Protein AF-A0A915UZL7-F1 (afdb_monomer_lite)

Structure (mmCIF, N/CA/C/O backbone):
data_AF-A0A915UZL7-F1
#
_entry.id   AF-A0A915UZL7-F1
#
loop_
_atom_site.group_PDB
_atom_site.id
_atom_site.type_symbol
_atom_site.label_atom_id
_atom_site.label_alt_id
_atom_site.label_comp_id
_atom_site.label_asym_id
_atom_site.label_entity_id
_atom_site.label_seq_id
_atom_site.pdbx_PDB_ins_code
_atom_site.Cartn_x
_atom_site.Cartn_y
_atom_site.Cartn_z
_atom_site.occupancy
_atom_site.B_iso_or_equiv
_atom_site.auth_seq_id
_atom_site.auth_comp_id
_atom_site.auth_asym_id
_atom_site.auth_atom_id
_atom_site.pdbx_PDB_model_num
ATOM 1 N N . MET A 1 1 ? 19.165 -14.718 -22.463 1.00 39.25 1 MET A N 1
ATOM 2 C CA . MET A 1 1 ? 18.901 -13.878 -21.274 1.00 39.25 1 MET A CA 1
ATOM 3 C C . MET A 1 1 ? 17.607 -14.393 -20.654 1.00 39.25 1 MET A C 1
ATOM 5 O O . MET A 1 1 ? 16.578 -14.284 -21.308 1.00 39.25 1 MET A O 1
ATOM 9 N N . LYS A 1 2 ? 17.653 -15.076 -19.502 1.00 39.09 2 LYS A N 1
ATOM 10 C CA . LYS A 1 2 ? 16.431 -15.549 -18.826 1.00 39.09 2 LYS A CA 1
ATOM 11 C C . LYS A 1 2 ? 15.724 -14.317 -18.252 1.00 39.09 2 LYS A C 1
ATOM 13 O O . LYS A 1 2 ? 16.337 -13.600 -17.466 1.00 39.09 2 LYS A O 1
ATOM 18 N N . ARG A 1 3 ? 14.512 -14.012 -18.722 1.00 40.34 3 ARG A N 1
ATOM 19 C CA . ARG A 1 3 ? 13.694 -12.919 -18.178 1.00 40.34 3 ARG A CA 1
ATOM 20 C C . ARG A 1 3 ? 13.089 -13.398 -16.864 1.00 40.34 3 ARG A C 1
ATOM 22 O O . ARG A 1 3 ? 12.511 -14.479 -16.830 1.00 40.34 3 ARG A O 1
ATOM 29 N N . LEU A 1 4 ? 13.276 -12.620 -15.804 1.00 49.16 4 LEU A N 1
ATOM 30 C CA . LEU A 1 4 ? 12.587 -12.831 -14.540 1.00 49.16 4 LEU A CA 1
ATOM 31 C C . LEU A 1 4 ? 11.296 -12.026 -14.582 1.00 49.16 4 LEU A C 1
ATOM 33 O O . LEU A 1 4 ? 11.359 -10.810 -14.723 1.00 49.16 4 LEU A O 1
ATOM 37 N N . ASP A 1 5 ? 10.159 -12.702 -14.478 1.00 58.12 5 ASP A N 1
ATOM 38 C CA . ASP A 1 5 ? 8.854 -12.061 -14.385 1.00 58.12 5 ASP A CA 1
ATOM 39 C C . ASP A 1 5 ? 8.360 -12.184 -12.944 1.00 58.12 5 ASP A C 1
ATOM 41 O O . ASP A 1 5 ? 7.826 -13.220 -12.553 1.00 58.12 5 ASP A O 1
ATOM 45 N N . SER A 1 6 ? 8.549 -11.134 -12.148 1.00 62.84 6 SER A N 1
ATOM 46 C CA . SER A 1 6 ? 8.034 -11.081 -10.777 1.00 62.84 6 SER A CA 1
ATOM 47 C C . SER A 1 6 ? 6.799 -10.188 -10.733 1.00 62.84 6 SER A C 1
ATOM 49 O O . SER A 1 6 ? 6.830 -9.066 -11.237 1.00 62.84 6 SER A O 1
ATOM 51 N N . LYS A 1 7 ? 5.704 -10.671 -10.136 1.00 73.38 7 LYS A N 1
ATOM 52 C CA . LYS A 1 7 ? 4.490 -9.878 -9.891 1.00 73.38 7 LYS A CA 1
ATOM 53 C C . LYS A 1 7 ? 4.428 -9.488 -8.413 1.00 73.38 7 LYS A C 1
ATOM 55 O O . LYS A 1 7 ? 4.430 -10.378 -7.569 1.00 73.38 7 LYS A O 1
ATOM 60 N N . LEU A 1 8 ? 4.401 -8.191 -8.124 1.00 72.19 8 LEU A N 1
ATOM 61 C CA . LEU A 1 8 ? 4.132 -7.614 -6.808 1.00 72.19 8 LEU A CA 1
ATOM 62 C C . LEU A 1 8 ? 2.659 -7.190 -6.765 1.00 72.19 8 LEU A C 1
ATOM 64 O O . LEU A 1 8 ? 2.204 -6.495 -7.674 1.00 72.19 8 LEU A O 1
ATOM 68 N N . HIS A 1 9 ? 1.938 -7.634 -5.742 1.00 76.25 9 HIS A N 1
ATOM 69 C CA . HIS A 1 9 ? 0.528 -7.333 -5.503 1.00 76.25 9 HIS A CA 1
ATOM 70 C C . HIS A 1 9 ? 0.404 -6.697 -4.119 1.00 76.25 9 HIS A C 1
ATOM 72 O O . HIS A 1 9 ? 0.746 -7.319 -3.119 1.00 76.25 9 HIS A O 1
ATOM 78 N N . LEU A 1 10 ? -0.026 -5.444 -4.056 1.00 75.44 10 LEU A N 1
ATOM 79 C CA . LEU A 1 10 ? -0.176 -4.692 -2.811 1.00 75.44 10 LEU A CA 1
ATOM 80 C C . LEU A 1 10 ? -1.655 -4.434 -2.587 1.00 75.44 10 LEU A C 1
ATOM 82 O O . LEU A 1 10 ? -2.317 -3.959 -3.507 1.00 75.44 10 LEU A O 1
ATOM 86 N N . VAL A 1 11 ? -2.161 -4.728 -1.390 1.00 72.56 11 VAL A N 1
ATOM 87 C CA . VAL A 1 11 ? -3.582 -4.555 -1.069 1.00 72.56 11 VAL A CA 1
ATOM 88 C C . VAL A 1 11 ? -3.756 -3.932 0.296 1.00 72.56 11 VAL A C 1
ATOM 90 O O . VAL A 1 11 ? -3.221 -4.430 1.289 1.00 72.56 11 VAL A O 1
ATOM 93 N N . THR A 1 12 ? -4.569 -2.887 0.338 1.00 63.94 12 THR A N 1
ATOM 94 C CA . THR A 1 12 ? -5.174 -2.367 1.556 1.00 63.94 12 THR A CA 1
ATOM 95 C C . THR A 1 12 ? -6.643 -2.773 1.612 1.00 63.94 12 THR A C 1
ATOM 97 O O . THR A 1 12 ? -7.348 -2.790 0.602 1.00 63.94 12 THR A O 1
ATOM 100 N N . PHE A 1 13 ? -7.085 -3.141 2.807 1.00 53.09 13 PHE A N 1
ATOM 101 C CA . PHE A 1 13 ? -8.455 -3.496 3.145 1.00 53.09 13 PHE A CA 1
ATOM 102 C C . PHE A 1 13 ? -8.842 -2.735 4.392 1.00 53.09 13 PHE A C 1
ATOM 104 O O . PHE A 1 13 ? -8.033 -2.652 5.309 1.00 53.09 13 PHE A O 1
ATOM 111 N N . ALA A 1 14 ? -10.051 -2.204 4.444 1.00 60.69 14 ALA A N 1
ATOM 112 C CA . ALA A 1 14 ? -10.438 -1.392 5.572 1.00 60.69 14 ALA A CA 1
ATOM 113 C C . ALA A 1 14 ? -11.933 -1.385 5.810 1.00 60.69 14 ALA A C 1
ATOM 115 O O . ALA A 1 14 ? -12.732 -1.561 4.892 1.00 60.69 14 ALA A O 1
ATOM 116 N N . SER A 1 15 ? -12.287 -1.149 7.064 1.00 41.00 15 SER A N 1
ATOM 117 C CA . SER A 1 15 ? -13.625 -0.723 7.455 1.00 41.00 15 SER A CA 1
ATOM 118 C C . SER A 1 15 ? -13.693 0.790 7.688 1.00 41.00 15 SER A C 1
ATOM 120 O O . SER A 1 15 ? -14.799 1.331 7.745 1.00 41.00 15 SER A O 1
ATOM 122 N N . ALA A 1 16 ? -12.535 1.462 7.759 1.00 45.16 16 ALA A N 1
ATOM 123 C CA . ALA A 1 16 ? -12.394 2.911 7.782 1.00 45.16 16 ALA A CA 1
ATOM 124 C C . ALA A 1 16 ? -11.188 3.385 6.933 1.00 45.16 16 ALA A C 1
ATOM 126 O O . ALA A 1 16 ? -10.874 2.821 5.885 1.00 45.16 16 ALA A O 1
ATOM 127 N N . PHE A 1 17 ? -10.582 4.517 7.284 1.00 46.09 17 PHE A N 1
ATOM 128 C CA . PHE A 1 17 ? -9.589 5.199 6.459 1.00 46.09 17 PHE A CA 1
ATOM 129 C C . PHE A 1 17 ? -8.177 4.678 6.753 1.00 46.09 17 PHE A C 1
ATOM 131 O O . PHE A 1 17 ? -7.613 4.949 7.813 1.00 46.09 17 PHE A O 1
ATOM 138 N N . LEU A 1 18 ? -7.582 3.982 5.786 1.00 53.94 18 LEU A N 1
ATOM 139 C CA . LEU A 1 18 ? -6.224 3.443 5.859 1.00 53.94 18 LEU A CA 1
ATOM 140 C C . LEU A 1 18 ? -5.298 4.223 4.924 1.00 53.94 18 LEU A C 1
ATOM 142 O O . LEU A 1 18 ? -5.704 4.554 3.817 1.00 53.94 18 LEU A O 1
ATOM 146 N N . LEU A 1 19 ? -4.047 4.463 5.317 1.00 56.16 19 LEU A N 1
ATOM 147 C CA . LEU A 1 19 ? -2.948 4.765 4.399 1.00 56.16 19 LEU A CA 1
ATOM 148 C C . LEU A 1 19 ? -1.792 3.790 4.549 1.00 56.16 19 LEU A C 1
ATOM 150 O O . LEU A 1 19 ? -1.271 3.585 5.645 1.00 56.16 19 LEU A O 1
ATOM 154 N N . VAL A 1 20 ? -1.300 3.312 3.411 1.00 61.53 20 VAL A N 1
ATOM 155 C CA . VAL A 1 20 ? 0.024 2.711 3.310 1.00 61.53 20 VAL A CA 1
ATOM 156 C C . VAL A 1 20 ? 0.888 3.525 2.373 1.00 61.53 20 VAL A C 1
ATOM 158 O O . VAL A 1 20 ? 0.541 3.733 1.208 1.00 61.53 20 VAL A O 1
ATOM 161 N N . ALA A 1 21 ? 2.025 3.965 2.899 1.00 58.31 21 ALA A N 1
ATOM 162 C CA . ALA A 1 21 ? 3.056 4.603 2.106 1.00 58.31 21 ALA A CA 1
ATOM 163 C C . ALA A 1 21 ? 4.118 3.589 1.677 1.00 58.31 21 ALA A C 1
ATOM 165 O O . ALA A 1 21 ? 4.517 2.803 2.525 1.00 58.31 21 ALA A O 1
ATOM 166 N N . LEU A 1 22 ? 4.582 3.587 0.424 1.00 57.50 22 LEU A N 1
ATOM 167 C CA . LEU A 1 22 ? 5.537 2.579 -0.080 1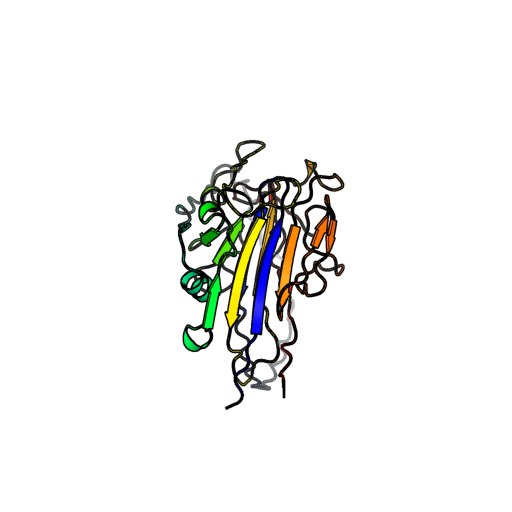.00 57.50 22 LEU A CA 1
ATOM 168 C C . LEU A 1 22 ? 6.744 3.213 -0.780 1.00 57.50 22 LEU A C 1
ATOM 170 O O . LEU A 1 22 ? 6.566 4.133 -1.582 1.00 57.50 22 LEU A O 1
ATOM 174 N N . LEU A 1 23 ? 7.939 2.660 -0.545 1.00 52.50 23 LEU A N 1
ATOM 175 C CA . LEU A 1 23 ? 9.192 3.001 -1.240 1.00 52.50 23 LEU A CA 1
ATOM 176 C C . LEU A 1 23 ? 10.041 1.751 -1.501 1.00 52.50 23 LEU A C 1
ATOM 178 O O . LEU A 1 23 ? 10.206 0.965 -0.578 1.00 52.50 23 LEU A O 1
ATOM 182 N N . ALA A 1 24 ? 10.629 1.540 -2.686 1.00 46.25 24 ALA A N 1
ATOM 183 C CA . ALA A 1 24 ? 11.568 0.4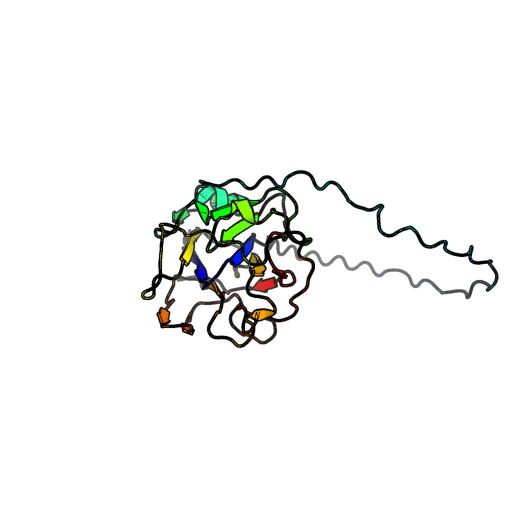24 -2.860 1.00 46.25 24 ALA A CA 1
ATOM 184 C C . ALA A 1 24 ? 12.938 0.759 -2.255 1.00 46.25 24 ALA A C 1
ATOM 186 O O . ALA A 1 24 ? 13.462 1.854 -2.438 1.00 46.25 24 ALA A O 1
ATOM 187 N N . ALA A 1 25 ? 13.550 -0.211 -1.575 1.00 38.78 25 ALA A N 1
ATOM 188 C CA . ALA A 1 25 ? 14.926 -0.069 -1.116 1.00 38.78 25 ALA A CA 1
ATOM 189 C C . ALA A 1 25 ? 15.890 -0.451 -2.257 1.00 38.78 25 ALA A C 1
ATOM 191 O O . ALA A 1 25 ? 15.763 -1.550 -2.812 1.00 38.78 25 ALA A O 1
ATOM 192 N N . PRO A 1 26 ? 16.883 0.383 -2.614 1.00 34.72 26 PRO A N 1
ATOM 193 C CA . PRO A 1 26 ? 17.919 -0.037 -3.543 1.00 34.72 26 PRO A CA 1
ATOM 194 C C . PRO A 1 26 ? 18.822 -1.076 -2.864 1.00 34.72 26 PRO A C 1
ATOM 196 O O . PRO A 1 26 ? 19.638 -0.748 -2.005 1.00 34.72 26 PRO A O 1
ATOM 199 N N . THR A 1 27 ? 18.731 -2.349 -3.257 1.00 40.22 27 THR A N 1
ATOM 200 C CA . THR A 1 27 ? 19.792 -3.323 -2.954 1.00 40.22 27 THR A CA 1
ATOM 201 C C . THR A 1 27 ? 20.981 -3.098 -3.885 1.00 40.22 27 THR A C 1
ATOM 203 O O . THR A 1 27 ? 21.169 -3.828 -4.858 1.00 40.22 27 THR A O 1
ATOM 206 N N . GLU A 1 28 ? 21.814 -2.107 -3.577 1.00 38.59 28 GLU A N 1
ATOM 207 C CA . GLU A 1 28 ? 23.204 -2.111 -4.029 1.00 38.59 28 GLU A CA 1
ATOM 208 C C . GLU A 1 28 ? 24.044 -2.861 -2.993 1.00 38.59 28 GLU A C 1
ATOM 210 O O . GLU A 1 28 ? 24.506 -2.307 -1.998 1.00 38.59 28 GLU A O 1
ATOM 215 N N . ALA A 1 29 ? 24.244 -4.161 -3.209 1.00 33.47 29 ALA A N 1
ATOM 216 C CA . ALA A 1 29 ? 25.265 -4.908 -2.485 1.00 33.47 29 ALA A CA 1
ATOM 217 C C . ALA A 1 29 ? 26.653 -4.489 -3.003 1.00 33.47 29 ALA A C 1
ATOM 219 O O . ALA A 1 29 ? 27.251 -5.183 -3.823 1.00 33.47 29 ALA A O 1
ATOM 220 N N . SER A 1 30 ? 27.162 -3.345 -2.539 1.00 32.62 30 SER A N 1
ATOM 221 C CA . SER A 1 30 ? 28.574 -2.990 -2.686 1.00 32.62 30 SER A CA 1
ATOM 222 C C . SER A 1 30 ? 29.343 -3.525 -1.478 1.00 32.62 30 SER A C 1
ATOM 224 O O . SER A 1 30 ? 29.465 -2.877 -0.442 1.00 32.62 30 SER A O 1
ATOM 226 N N . LEU A 1 31 ? 29.828 -4.764 -1.589 1.00 37.97 31 LEU A N 1
ATOM 227 C CA . LEU A 1 31 ? 30.844 -5.297 -0.682 1.00 37.97 31 LEU A CA 1
ATOM 228 C C . LEU A 1 31 ? 32.187 -4.641 -1.027 1.00 37.97 31 LEU A C 1
ATOM 230 O O . LEU A 1 31 ? 32.965 -5.184 -1.808 1.00 37.97 31 LEU A O 1
ATOM 234 N N . VAL A 1 32 ? 32.470 -3.487 -0.424 1.00 36.56 32 VAL A N 1
ATOM 235 C CA . VAL A 1 32 ? 33.843 -3.001 -0.250 1.00 36.56 32 VAL A CA 1
ATOM 236 C C . VAL A 1 32 ? 34.110 -2.957 1.247 1.00 36.56 32 VAL A C 1
ATOM 238 O O . VAL A 1 32 ? 33.765 -2.004 1.938 1.00 36.56 32 VAL A O 1
ATOM 241 N N . ALA A 1 33 ? 34.685 -4.043 1.759 1.00 39.00 33 ALA A N 1
ATOM 242 C CA . ALA A 1 33 ? 35.294 -4.047 3.077 1.00 39.00 33 ALA A CA 1
ATOM 243 C C . ALA A 1 33 ? 36.597 -3.240 2.990 1.00 39.00 33 ALA A C 1
ATOM 245 O O . ALA A 1 33 ? 37.612 -3.761 2.533 1.00 39.00 33 ALA A O 1
ATOM 246 N N . ASP A 1 34 ? 36.558 -1.971 3.395 1.00 38.44 34 ASP A N 1
ATOM 247 C CA . ASP A 1 34 ? 37.766 -1.203 3.691 1.00 38.44 34 ASP A CA 1
ATOM 248 C C . ASP A 1 34 ? 38.050 -1.305 5.193 1.00 38.44 34 ASP A C 1
ATOM 250 O O . ASP A 1 34 ? 37.377 -0.703 6.032 1.00 38.44 34 ASP A O 1
ATOM 254 N N . SER A 1 35 ? 39.008 -2.163 5.541 1.00 47.00 35 SER A N 1
ATOM 255 C CA . SER A 1 35 ? 39.495 -2.325 6.903 1.00 47.00 35 SER A CA 1
ATOM 256 C C . SER A 1 35 ? 40.522 -1.236 7.204 1.00 47.00 35 SER A C 1
ATOM 258 O O . SER A 1 35 ? 41.729 -1.452 7.072 1.00 47.00 35 SER A O 1
ATOM 260 N N . THR 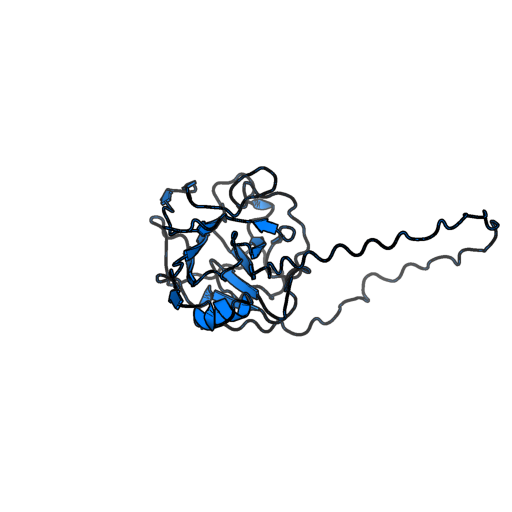A 1 36 ? 40.056 -0.077 7.653 1.00 41.19 36 THR A N 1
ATOM 261 C CA . THR A 1 36 ? 40.920 0.886 8.337 1.00 41.19 36 THR A CA 1
ATOM 262 C C . THR A 1 36 ? 40.518 0.975 9.804 1.00 41.19 36 THR A C 1
ATOM 264 O O . THR A 1 36 ? 39.466 1.470 10.195 1.00 41.19 36 THR A O 1
ATOM 267 N N . THR A 1 37 ? 41.376 0.393 10.635 1.00 48.16 37 THR A N 1
ATOM 268 C CA . THR A 1 37 ? 41.335 0.421 12.094 1.00 48.16 37 THR A CA 1
ATOM 269 C C . THR A 1 37 ? 41.387 1.874 12.589 1.00 48.16 37 THR A C 1
ATOM 271 O O . THR A 1 37 ? 42.353 2.569 12.262 1.00 48.16 37 THR A O 1
ATOM 274 N N . PRO A 1 38 ? 40.422 2.363 13.389 1.00 44.16 38 PRO A N 1
ATOM 275 C CA . PRO A 1 38 ? 40.548 3.677 14.007 1.00 44.16 38 PRO A CA 1
ATOM 276 C C . PRO A 1 38 ? 41.566 3.635 15.166 1.00 44.16 38 PRO A C 1
ATOM 278 O O . PRO A 1 38 ? 41.625 2.639 15.894 1.00 44.16 38 PRO A O 1
ATOM 281 N N . PRO A 1 39 ? 42.378 4.690 15.365 1.00 42.09 39 PRO A N 1
ATOM 282 C CA . PRO A 1 39 ? 43.311 4.762 16.483 1.00 42.09 39 PRO A CA 1
ATOM 283 C C . PRO A 1 39 ? 42.576 4.964 17.816 1.00 42.09 39 PRO A C 1
ATOM 285 O O . PRO A 1 39 ? 41.651 5.769 17.921 1.00 42.09 39 PRO A O 1
ATOM 288 N N . SER A 1 40 ? 43.030 4.243 18.846 1.00 41.78 40 SER A N 1
ATOM 289 C CA . SER A 1 40 ? 42.607 4.409 20.239 1.00 41.78 40 SER A CA 1
ATOM 290 C C . SER A 1 40 ? 42.804 5.850 20.708 1.00 41.78 40 SER A C 1
ATOM 292 O O . SER A 1 40 ? 43.936 6.323 20.800 1.00 41.78 40 SER A O 1
ATOM 294 N N . ALA A 1 41 ? 41.709 6.525 21.056 1.00 42.88 41 ALA A N 1
ATOM 295 C CA . ALA A 1 41 ? 41.739 7.788 21.779 1.00 42.88 41 ALA A CA 1
ATOM 296 C C . ALA A 1 41 ? 41.657 7.515 23.288 1.00 42.88 41 ALA A C 1
ATOM 298 O O . ALA A 1 41 ? 40.679 6.959 23.791 1.00 42.88 41 ALA A O 1
ATOM 299 N N . THR A 1 42 ? 42.714 7.890 24.001 1.00 46.34 42 THR A N 1
ATOM 300 C CA . THR A 1 42 ? 42.803 7.888 25.461 1.00 46.34 42 THR A CA 1
ATOM 301 C C . THR A 1 42 ? 41.926 9.017 26.008 1.00 46.34 42 THR A C 1
ATOM 303 O O . THR A 1 42 ? 42.140 10.178 25.669 1.00 46.34 42 THR A O 1
ATOM 306 N N . PHE A 1 43 ? 40.927 8.688 26.829 1.00 39.59 43 PHE A N 1
ATOM 307 C CA . PHE A 1 43 ? 40.110 9.673 27.541 1.00 39.59 43 PHE A CA 1
ATOM 308 C C . PHE A 1 43 ? 40.862 10.168 28.785 1.00 39.59 43 PHE A C 1
ATOM 310 O O . PHE A 1 43 ? 41.072 9.402 29.725 1.00 39.59 43 PHE A O 1
ATOM 317 N N . GLU A 1 44 ? 41.241 11.444 28.795 1.00 53.22 44 GLU A N 1
ATOM 318 C CA . GLU A 1 44 ? 41.614 12.179 30.009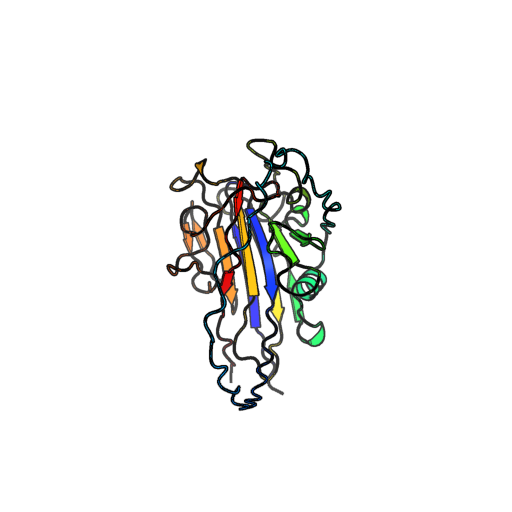 1.00 53.22 44 GLU A CA 1
ATOM 319 C C . GLU A 1 44 ? 40.336 12.754 30.660 1.00 53.22 44 GLU A C 1
ATOM 321 O O . GLU A 1 44 ? 39.458 13.246 29.944 1.00 53.22 44 GLU A O 1
ATOM 326 N N . PRO A 1 45 ? 40.174 12.693 31.994 1.00 44.66 45 PRO A N 1
ATOM 327 C CA . PRO A 1 45 ? 39.006 13.246 32.671 1.00 44.66 45 PRO A CA 1
ATOM 328 C C . PRO A 1 45 ? 39.153 14.765 32.853 1.00 44.66 45 PRO A C 1
ATOM 330 O O . PRO A 1 45 ? 39.872 15.221 33.741 1.00 44.66 45 PRO A O 1
ATOM 333 N N . GLU A 1 46 ? 38.450 15.554 32.036 1.00 48.88 46 GLU A N 1
ATOM 334 C CA . GLU A 1 46 ? 38.428 17.015 32.159 1.00 48.88 46 GLU A CA 1
ATOM 335 C C . GLU A 1 46 ? 37.361 17.494 33.166 1.00 48.88 46 GLU A C 1
ATOM 337 O O . GLU A 1 46 ? 36.158 17.268 33.025 1.00 48.88 46 GLU A O 1
ATOM 342 N N . ASP A 1 47 ? 37.899 18.089 34.227 1.00 51.06 47 ASP A N 1
ATOM 343 C CA . ASP A 1 47 ? 37.424 19.116 35.156 1.00 51.06 47 ASP A CA 1
ATOM 344 C C . ASP A 1 47 ? 35.926 19.509 35.207 1.00 51.06 47 ASP A C 1
ATOM 346 O O . ASP A 1 47 ? 35.309 19.988 34.250 1.00 51.06 47 ASP A O 1
ATOM 350 N N . ARG A 1 48 ? 35.354 19.390 36.415 1.00 52.09 48 ARG A N 1
ATOM 351 C CA . ARG A 1 48 ? 33.993 19.815 36.769 1.00 52.09 48 ARG A CA 1
ATOM 352 C C . ARG A 1 48 ? 34.014 21.267 37.236 1.00 52.09 48 ARG A C 1
ATOM 354 O O . ARG A 1 48 ? 34.441 21.542 38.353 1.00 52.09 48 ARG A O 1
ATOM 361 N N . GLY A 1 49 ? 33.399 22.164 36.471 1.00 52.19 49 GLY A N 1
ATOM 362 C CA . GLY A 1 49 ? 33.054 23.483 37.000 1.00 52.19 49 GLY A CA 1
ATOM 363 C C . GLY A 1 49 ? 32.695 24.513 35.946 1.00 52.19 49 GLY A C 1
ATOM 364 O O . GLY A 1 49 ? 33.464 25.439 35.720 1.00 52.19 49 GLY A O 1
ATOM 365 N N . ARG A 1 50 ? 31.521 24.391 35.316 1.00 51.91 50 ARG A N 1
ATOM 366 C CA . ARG A 1 50 ? 30.897 25.524 34.619 1.00 51.91 50 ARG A CA 1
ATOM 367 C C . ARG A 1 50 ? 29.403 25.583 34.907 1.00 51.91 50 ARG A C 1
ATOM 369 O O . ARG A 1 50 ? 28.688 24.602 34.716 1.00 51.91 50 ARG A O 1
ATOM 376 N N . ASP A 1 51 ? 28.995 26.752 35.387 1.00 50.09 51 ASP A N 1
ATOM 377 C CA . ASP A 1 51 ? 27.625 27.169 35.647 1.00 50.09 51 ASP A CA 1
ATOM 378 C C . ASP A 1 51 ? 26.725 26.893 34.442 1.00 50.09 51 ASP A C 1
ATOM 380 O O . ASP A 1 51 ? 26.991 27.338 33.323 1.00 50.09 51 ASP A O 1
ATOM 384 N N . VAL A 1 52 ? 25.648 26.148 34.685 1.00 49.78 52 VAL A N 1
ATOM 385 C CA . VAL A 1 52 ? 24.610 25.883 33.690 1.00 49.78 52 VAL A CA 1
ATOM 386 C C . VAL A 1 52 ? 23.632 27.060 33.741 1.00 49.78 52 VAL A C 1
ATOM 388 O O . VAL A 1 52 ? 23.006 27.260 34.784 1.00 49.78 52 VAL A O 1
ATOM 391 N N . PRO A 1 53 ? 23.488 27.870 32.677 1.00 47.81 53 PRO A N 1
ATOM 392 C CA . PRO A 1 53 ? 22.489 28.926 32.665 1.00 47.81 53 PRO A CA 1
ATOM 393 C C . PRO A 1 53 ? 21.091 28.309 32.751 1.00 47.81 53 PRO A C 1
ATOM 395 O O . PRO A 1 53 ? 20.752 27.380 32.016 1.00 47.81 53 PRO A O 1
ATOM 398 N N . GLU A 1 54 ? 20.295 28.831 33.680 1.00 54.56 54 GLU A N 1
ATOM 399 C CA . GLU A 1 54 ? 18.930 28.405 33.961 1.00 54.56 54 GLU A CA 1
ATOM 400 C C . GLU A 1 54 ? 18.069 28.467 32.688 1.00 54.56 54 GLU A C 1
ATOM 402 O O . GLU A 1 54 ? 17.824 29.537 32.120 1.00 54.56 54 GLU A O 1
ATOM 407 N N . LEU A 1 55 ? 17.649 27.291 32.212 1.00 43.59 55 LEU A N 1
ATOM 408 C CA . LEU A 1 55 ? 16.797 27.133 31.038 1.00 43.59 55 LEU A CA 1
ATOM 409 C C . LEU A 1 55 ? 15.423 27.732 31.342 1.00 43.59 55 LEU A C 1
ATOM 411 O O . LEU A 1 55 ? 14.587 27.119 32.005 1.00 43.59 55 LEU A O 1
ATOM 415 N N . ARG A 1 56 ? 15.179 28.945 30.844 1.00 56.84 56 ARG A N 1
ATOM 416 C CA . ARG A 1 56 ? 13.835 29.525 30.843 1.00 56.84 56 ARG A CA 1
ATOM 417 C C . ARG A 1 56 ? 12.900 28.625 30.020 1.00 56.84 56 ARG A C 1
ATOM 419 O O . ARG A 1 56 ? 13.270 28.276 28.897 1.00 56.84 56 ARG A O 1
ATOM 426 N N . PRO A 1 57 ? 11.696 28.283 30.518 1.00 50.19 57 PRO A N 1
ATOM 427 C CA . PRO A 1 57 ? 10.705 27.561 29.732 1.00 50.19 57 PRO A CA 1
ATOM 428 C C . PRO A 1 57 ? 10.363 28.377 28.488 1.00 50.19 57 PRO A C 1
ATOM 430 O O . PRO A 1 57 ? 9.916 29.522 28.588 1.00 50.19 57 PRO A O 1
ATOM 433 N N . VAL A 1 58 ? 10.596 27.801 27.313 1.00 48.91 58 VAL A N 1
ATOM 434 C CA . VAL A 1 58 ? 10.102 28.374 26.064 1.00 48.91 58 VAL A CA 1
ATOM 435 C C . VAL A 1 58 ? 8.588 28.126 26.046 1.00 48.91 58 VAL A C 1
ATOM 437 O O . VAL A 1 58 ? 8.181 26.980 26.253 1.00 48.91 58 VAL A O 1
ATOM 440 N N . PRO A 1 59 ? 7.735 29.150 25.867 1.00 48.19 59 PRO A N 1
ATOM 441 C CA . PRO A 1 59 ? 6.294 28.943 25.769 1.00 48.19 59 PRO A CA 1
ATOM 442 C C . PRO A 1 59 ? 5.983 27.975 24.619 1.00 48.19 59 PRO A C 1
ATOM 444 O O . PRO A 1 59 ? 6.537 28.101 23.527 1.00 48.19 59 PRO A O 1
ATOM 447 N N . ALA A 1 60 ? 5.091 27.014 24.870 1.00 50.38 60 ALA A N 1
ATOM 448 C CA . ALA A 1 60 ? 4.743 25.910 23.967 1.00 50.38 60 ALA A CA 1
ATOM 449 C C . ALA A 1 60 ? 4.050 26.336 22.649 1.00 50.38 60 ALA A C 1
ATOM 451 O O . ALA A 1 60 ? 3.610 25.487 21.882 1.00 50.38 60 ALA A O 1
ATOM 452 N N . GLU A 1 61 ? 3.964 27.636 22.365 1.00 53.28 61 GLU A N 1
ATOM 453 C CA . GLU A 1 61 ? 3.237 28.209 21.225 1.00 53.28 61 GLU A CA 1
ATOM 454 C C . GLU A 1 61 ? 4.138 28.633 20.049 1.00 53.28 61 GLU A C 1
ATOM 456 O O . GLU A 1 61 ? 3.643 29.185 19.072 1.00 53.28 61 GLU A O 1
ATOM 461 N N . ALA A 1 62 ? 5.451 28.373 20.085 1.00 43.50 62 ALA A N 1
ATOM 462 C CA . ALA A 1 62 ? 6.391 28.906 19.087 1.00 43.50 62 ALA A CA 1
ATOM 463 C C . ALA A 1 62 ? 7.181 27.852 18.287 1.00 43.50 62 ALA A C 1
ATOM 465 O O . ALA A 1 62 ? 8.354 28.064 17.993 1.00 43.50 62 ALA A O 1
ATOM 466 N N . LEU A 1 63 ? 6.547 26.742 17.894 1.00 36.03 63 LEU A N 1
ATOM 467 C CA . LEU A 1 63 ? 7.038 25.856 16.823 1.00 36.03 63 LEU A CA 1
ATOM 468 C C . LEU A 1 63 ? 5.872 25.297 15.985 1.00 36.03 63 LEU A C 1
ATOM 470 O O . LEU A 1 63 ? 5.782 24.099 15.740 1.00 36.03 63 LEU A O 1
ATOM 474 N N . GLN A 1 64 ? 4.967 26.155 15.508 1.00 39.62 64 GLN A N 1
ATOM 475 C CA . GLN A 1 64 ? 4.198 25.806 14.310 1.00 39.62 64 GLN A CA 1
ATOM 476 C C . GLN A 1 64 ? 5.112 26.012 13.105 1.00 39.62 64 GLN A C 1
ATOM 478 O O . GLN A 1 64 ? 5.135 27.068 12.478 1.00 39.62 64 GLN A O 1
ATOM 483 N N . THR A 1 65 ? 5.939 25.008 12.820 1.00 38.75 65 THR A N 1
ATOM 484 C CA . THR A 1 65 ? 6.612 24.909 11.531 1.00 38.75 65 THR A CA 1
ATOM 485 C C . THR A 1 65 ? 5.515 24.849 10.476 1.00 38.75 65 THR A C 1
ATOM 487 O O . THR A 1 65 ? 4.764 23.878 10.419 1.00 38.75 65 THR A O 1
ATOM 490 N N . THR A 1 66 ? 5.378 25.901 9.672 1.00 40.19 66 THR A N 1
ATOM 491 C CA . THR A 1 66 ? 4.530 25.889 8.481 1.00 40.19 66 THR A CA 1
ATOM 492 C C . THR A 1 66 ? 5.148 24.900 7.498 1.00 40.19 66 THR A C 1
ATOM 494 O O . THR A 1 66 ? 5.955 25.269 6.646 1.00 40.19 66 THR A O 1
ATOM 497 N N . PHE A 1 67 ? 4.847 23.615 7.669 1.00 45.25 67 PHE A N 1
ATOM 498 C CA . PHE A 1 67 ? 5.122 22.617 6.653 1.00 45.25 67 PHE A CA 1
ATOM 499 C C . PHE A 1 67 ? 4.346 23.053 5.406 1.00 45.25 67 PHE A C 1
ATOM 501 O O . PHE A 1 67 ? 3.147 23.325 5.481 1.00 45.25 67 PHE A O 1
ATOM 508 N N . GLY A 1 68 ? 5.050 23.237 4.286 1.00 47.03 68 GLY A N 1
ATOM 509 C CA . GLY A 1 68 ? 4.396 23.513 3.010 1.00 47.03 68 GLY A CA 1
ATOM 510 C C . GLY A 1 68 ? 3.363 22.425 2.723 1.00 47.03 68 GLY A C 1
ATOM 511 O O . GLY A 1 68 ? 3.585 21.275 3.098 1.00 47.03 68 GLY A O 1
ATOM 512 N N . ILE A 1 69 ? 2.246 22.804 2.095 1.00 51.41 69 ILE A N 1
ATOM 513 C CA . ILE A 1 69 ? 1.224 21.868 1.605 1.00 51.41 69 ILE A CA 1
ATOM 514 C C . ILE A 1 69 ? 1.910 20.676 0.937 1.00 51.41 69 ILE A C 1
ATOM 516 O O . ILE A 1 69 ? 2.735 20.856 0.033 1.00 51.41 69 ILE A O 1
ATOM 520 N N . ALA A 1 70 ? 1.631 19.473 1.427 1.00 54.31 70 ALA A N 1
ATOM 521 C CA . ALA A 1 70 ? 2.176 18.294 0.806 1.00 54.31 70 ALA A CA 1
ATOM 522 C C . ALA A 1 70 ? 1.549 18.176 -0.581 1.00 54.31 70 ALA A C 1
ATOM 524 O O . ALA A 1 70 ? 0.358 18.367 -0.785 1.00 54.31 70 ALA A O 1
ATOM 525 N N . THR A 1 71 ? 2.361 17.924 -1.601 1.00 82.31 71 THR A N 1
ATOM 526 C CA . THR A 1 71 ? 1.797 17.748 -2.943 1.00 82.31 71 THR A CA 1
ATOM 527 C C . THR A 1 71 ? 1.442 16.279 -3.113 1.00 82.31 71 THR A C 1
ATOM 529 O O . THR A 1 71 ? 2.307 15.469 -3.452 1.00 82.31 71 THR A O 1
ATOM 532 N N . ILE A 1 72 ? 0.184 15.924 -2.823 1.00 88.00 72 ILE A N 1
ATOM 533 C CA . ILE A 1 72 ? -0.373 14.612 -3.170 1.00 88.00 72 ILE A CA 1
ATOM 534 C C . ILE A 1 72 ? -0.937 14.675 -4.589 1.00 88.00 72 ILE A C 1
ATOM 536 O O . ILE A 1 72 ? -1.928 15.352 -4.862 1.00 88.00 72 ILE A O 1
ATOM 540 N N . ILE A 1 73 ? -0.307 13.942 -5.505 1.00 89.50 73 ILE A N 1
ATOM 541 C CA . ILE A 1 73 ? -0.768 13.795 -6.888 1.00 89.50 73 ILE A CA 1
ATOM 542 C C . ILE A 1 73 ? -1.693 12.577 -6.965 1.00 89.50 73 ILE A C 1
ATOM 544 O O . ILE A 1 73 ? -1.252 11.460 -6.705 1.00 89.50 73 ILE A O 1
ATOM 548 N N . THR A 1 74 ? -2.955 12.780 -7.347 1.00 86.31 74 THR A N 1
ATOM 549 C CA . THR A 1 74 ? -3.950 11.719 -7.615 1.00 86.31 74 THR A CA 1
ATOM 550 C C . THR A 1 74 ? -4.139 11.499 -9.124 1.00 86.31 74 THR A C 1
ATOM 552 O O . THR A 1 74 ? -3.500 12.172 -9.935 1.00 86.31 74 THR A O 1
ATOM 555 N N . ASN A 1 75 ? -4.985 10.539 -9.530 1.00 83.88 75 ASN A N 1
ATOM 556 C CA . ASN A 1 75 ? -5.170 10.137 -10.940 1.00 83.88 75 ASN A CA 1
ATOM 557 C C . ASN A 1 75 ? -3.857 9.705 -11.621 1.00 83.88 75 ASN A C 1
ATOM 559 O O . ASN A 1 75 ? -3.584 10.021 -12.781 1.00 83.88 75 ASN A O 1
ATOM 563 N N . THR A 1 76 ? -3.016 9.006 -10.867 1.00 90.75 76 THR A N 1
ATOM 564 C CA . THR A 1 76 ? -1.691 8.570 -11.301 1.00 90.75 76 THR A CA 1
ATOM 565 C C . THR A 1 76 ? -1.778 7.318 -12.171 1.00 90.75 76 THR A C 1
ATOM 567 O O . THR A 1 76 ? -2.814 6.662 -12.272 1.00 90.75 76 THR A O 1
ATOM 570 N N . THR A 1 77 ? -0.676 6.972 -12.835 1.00 96.12 77 THR A N 1
ATOM 571 C CA . THR A 1 77 ? -0.556 5.718 -13.588 1.00 96.12 77 THR A CA 1
ATOM 572 C C . THR A 1 77 ? 0.291 4.711 -12.808 1.00 96.12 77 THR A C 1
ATOM 574 O O . THR A 1 77 ? 1.180 5.123 -12.058 1.00 96.12 77 THR A O 1
ATOM 577 N N . PRO A 1 78 ? 0.116 3.391 -13.011 1.00 96.00 78 PRO A N 1
ATOM 578 C CA . PRO A 1 78 ? 0.963 2.389 -12.359 1.00 96.00 78 PRO A CA 1
ATOM 579 C C . PRO A 1 78 ? 2.464 2.589 -12.617 1.00 96.00 78 PRO A C 1
ATOM 581 O O . PRO A 1 78 ? 3.279 2.352 -11.733 1.00 96.00 78 PRO A O 1
ATOM 584 N N . SER A 1 79 ? 2.846 3.082 -13.802 1.00 95.75 79 SER A N 1
ATOM 585 C CA . SER A 1 79 ? 4.242 3.421 -14.105 1.00 95.75 79 SER A CA 1
ATOM 586 C C . SER A 1 79 ? 4.747 4.635 -13.319 1.00 95.75 79 SER A C 1
ATOM 588 O O . SER A 1 79 ? 5.914 4.665 -12.941 1.00 95.75 79 SER A O 1
ATOM 590 N N . ALA A 1 80 ? 3.889 5.629 -13.059 1.00 96.00 80 ALA A N 1
ATOM 591 C CA . ALA A 1 80 ? 4.240 6.768 -12.211 1.00 96.00 80 ALA A CA 1
ATOM 592 C C . ALA A 1 80 ? 4.398 6.342 -10.744 1.00 96.00 80 ALA A C 1
ATOM 594 O O . ALA A 1 80 ? 5.322 6.802 -10.083 1.00 96.00 80 ALA A O 1
ATOM 595 N N . LEU A 1 81 ? 3.556 5.420 -10.259 1.00 94.69 81 LEU A N 1
ATOM 596 C CA . LEU A 1 81 ? 3.722 4.830 -8.927 1.00 94.69 81 LEU A CA 1
ATOM 597 C C . LEU A 1 81 ? 5.008 4.009 -8.824 1.00 94.69 81 LEU A C 1
ATOM 599 O O . LEU A 1 81 ? 5.729 4.143 -7.846 1.00 94.69 81 LEU A O 1
ATOM 603 N N . ALA A 1 82 ? 5.333 3.206 -9.843 1.00 93.25 82 ALA A N 1
ATOM 604 C CA . ALA A 1 82 ? 6.590 2.462 -9.870 1.00 93.25 82 ALA A CA 1
ATOM 605 C C . ALA A 1 82 ? 7.798 3.409 -9.760 1.00 93.25 82 ALA A C 1
ATOM 607 O O . ALA A 1 82 ? 8.685 3.173 -8.945 1.00 93.25 82 ALA A O 1
ATOM 608 N N . LEU A 1 83 ? 7.792 4.519 -10.507 1.00 92.44 83 LEU A N 1
ATOM 609 C CA . LEU A 1 83 ? 8.827 5.547 -10.390 1.00 92.44 83 LEU A CA 1
ATOM 610 C C . LEU A 1 83 ? 8.846 6.199 -8.999 1.00 92.44 83 LEU A C 1
ATOM 612 O O . LEU A 1 83 ? 9.923 6.448 -8.473 1.00 92.44 83 LEU A O 1
ATOM 616 N N . ALA A 1 84 ? 7.679 6.449 -8.398 1.00 91.88 84 ALA A N 1
ATOM 617 C CA . ALA A 1 84 ? 7.585 7.000 -7.047 1.00 91.88 84 ALA A CA 1
ATOM 618 C C . ALA A 1 84 ? 8.098 6.039 -5.963 1.00 91.88 84 ALA A C 1
ATOM 620 O O . ALA A 1 84 ? 8.470 6.491 -4.885 1.00 91.88 84 ALA A O 1
ATOM 621 N N . MET A 1 85 ? 8.135 4.737 -6.259 1.00 89.69 85 MET A N 1
ATOM 622 C CA . MET A 1 85 ? 8.795 3.706 -5.458 1.00 89.69 85 MET A CA 1
ATOM 623 C C . MET A 1 85 ? 10.271 3.524 -5.842 1.00 89.69 85 MET A C 1
ATOM 625 O O . MET A 1 85 ? 10.826 2.484 -5.525 1.00 89.69 85 MET A O 1
ATOM 629 N N . ASP A 1 86 ? 10.903 4.458 -6.556 1.00 90.75 86 ASP A N 1
ATOM 630 C CA . ASP A 1 86 ? 12.291 4.353 -7.034 1.00 90.75 86 ASP A CA 1
ATOM 631 C C . ASP A 1 86 ? 12.561 3.142 -7.962 1.00 90.75 86 ASP A C 1
ATOM 633 O O . ASP A 1 86 ? 13.705 2.721 -8.138 1.00 90.75 86 ASP A O 1
ATOM 637 N N . ILE A 1 87 ? 11.534 2.573 -8.612 1.00 88.88 87 ILE A N 1
ATOM 638 C CA . ILE A 1 87 ? 11.702 1.473 -9.577 1.00 88.88 87 ILE A CA 1
ATOM 639 C C . ILE A 1 87 ? 12.100 2.056 -10.943 1.00 88.88 87 ILE A C 1
ATOM 641 O O . ILE A 1 87 ? 11.292 2.747 -11.576 1.00 88.88 87 ILE A O 1
ATOM 645 N N . PRO A 1 88 ? 13.300 1.749 -11.479 1.00 89.88 88 PRO A N 1
ATOM 646 C CA . PRO A 1 88 ? 13.711 2.262 -12.780 1.00 89.88 88 PRO A CA 1
ATOM 647 C C . PRO A 1 88 ? 12.812 1.740 -13.905 1.00 89.88 88 PRO A C 1
ATOM 649 O O . PRO A 1 88 ? 12.442 0.566 -13.923 1.00 89.88 88 PRO A O 1
ATOM 652 N N . ALA A 1 89 ? 12.541 2.574 -14.913 1.00 92.88 89 ALA A N 1
ATOM 653 C CA . ALA A 1 89 ? 11.655 2.221 -16.030 1.00 92.88 89 ALA A CA 1
ATOM 654 C C . ALA A 1 89 ? 12.080 0.944 -16.785 1.00 92.88 89 ALA A C 1
ATOM 656 O O . ALA A 1 89 ? 11.233 0.221 -17.296 1.00 92.88 89 ALA A O 1
ATOM 657 N N . VAL A 1 90 ? 13.380 0.629 -16.813 1.00 92.50 90 VAL A N 1
ATOM 658 C CA . VAL A 1 90 ? 13.916 -0.613 -17.406 1.00 92.50 90 VAL A CA 1
ATOM 659 C C . VAL A 1 90 ? 13.477 -1.882 -16.657 1.00 92.50 90 VAL A C 1
ATOM 661 O O . VAL A 1 90 ? 13.447 -2.963 -17.244 1.00 92.50 90 VAL A O 1
ATOM 664 N N . HIS A 1 91 ? 13.119 -1.757 -15.378 1.00 90.25 91 HIS A N 1
ATOM 665 C CA . HIS A 1 91 ? 12.646 -2.850 -14.530 1.00 90.25 91 HIS A CA 1
ATOM 666 C C . HIS A 1 91 ? 11.118 -2.930 -14.450 1.00 90.25 91 HIS A C 1
ATOM 668 O O . HIS A 1 91 ? 10.599 -3.927 -13.956 1.00 90.25 91 HIS A O 1
ATOM 674 N N . PHE A 1 92 ? 10.382 -1.941 -14.958 1.00 92.88 92 PHE A N 1
ATOM 675 C CA . PHE A 1 92 ? 8.921 -1.963 -15.012 1.00 92.88 92 PHE A CA 1
ATOM 676 C C . PHE A 1 92 ? 8.430 -2.607 -16.318 1.00 92.88 92 PHE A C 1
ATOM 678 O O . PHE A 1 92 ? 8.803 -2.178 -17.407 1.00 92.88 92 PHE A O 1
ATOM 685 N N . ILE A 1 93 ? 7.574 -3.632 -16.223 1.00 94.38 93 ILE A N 1
ATOM 686 C CA . ILE A 1 93 ? 6.944 -4.269 -17.393 1.00 94.38 93 ILE A CA 1
ATOM 687 C C . ILE A 1 93 ? 5.535 -3.713 -17.601 1.00 94.38 93 ILE A C 1
ATOM 689 O O . ILE A 1 93 ? 5.223 -3.179 -18.662 1.00 94.38 93 ILE A O 1
ATOM 693 N N . THR A 1 94 ? 4.675 -3.870 -16.596 1.00 96.81 94 THR A N 1
ATOM 694 C CA . THR A 1 94 ? 3.263 -3.458 -16.619 1.00 96.81 94 THR A CA 1
ATOM 695 C C . THR A 1 94 ? 2.775 -3.207 -15.200 1.00 96.81 94 THR A C 1
ATOM 697 O O . THR A 1 94 ? 3.350 -3.733 -14.250 1.00 96.81 94 THR A O 1
ATOM 700 N N . GLY A 1 95 ? 1.655 -2.505 -15.050 1.00 95.50 95 GLY A N 1
ATOM 701 C CA . GLY A 1 95 ? 0.934 -2.454 -13.784 1.00 95.50 95 GLY A CA 1
ATOM 702 C C . GLY A 1 95 ? -0.551 -2.168 -13.971 1.00 95.50 95 GLY A C 1
ATOM 703 O O . GLY A 1 95 ? -0.974 -1.779 -15.061 1.00 95.50 95 GLY A O 1
ATOM 704 N N . SER A 1 96 ? -1.331 -2.376 -12.917 1.00 96.12 96 SER A N 1
ATOM 705 C CA . SER A 1 96 ? -2.774 -2.128 -12.877 1.00 96.12 96 SER A CA 1
ATOM 706 C C . SER A 1 96 ? -3.233 -1.794 -11.459 1.00 96.12 96 SER A C 1
ATOM 708 O O . SER A 1 96 ? -2.566 -2.128 -10.487 1.00 96.12 96 SER A O 1
ATOM 710 N N . PHE A 1 97 ? -4.398 -1.156 -11.348 1.00 95.06 97 PHE A N 1
ATOM 711 C CA . PHE A 1 97 ? -5.075 -0.916 -10.066 1.00 95.06 97 PHE A CA 1
ATOM 712 C C . PHE A 1 97 ? -6.195 -1.926 -9.789 1.00 95.06 97 PHE A C 1
ATOM 714 O O . PHE A 1 97 ? -6.946 -1.771 -8.842 1.00 95.06 97 PHE A O 1
ATOM 721 N N . ASN A 1 98 ? -6.365 -2.933 -10.655 1.00 93.56 98 ASN A N 1
ATOM 722 C CA . ASN A 1 98 ? -7.363 -4.006 -10.520 1.00 93.56 98 ASN A CA 1
ATOM 723 C C . ASN A 1 98 ? -8.805 -3.543 -10.232 1.00 93.56 98 ASN A C 1
ATOM 725 O O . ASN A 1 98 ? -9.571 -4.249 -9.584 1.00 93.56 98 ASN A O 1
ATOM 729 N N . GLY A 1 99 ? -9.191 -2.372 -10.744 1.00 92.56 99 GLY A N 1
ATOM 730 C CA . GLY A 1 99 ? -10.525 -1.807 -10.531 1.00 92.56 99 GLY A CA 1
ATOM 731 C C . GLY A 1 99 ? -10.672 -0.983 -9.249 1.00 92.56 99 GLY A C 1
ATOM 732 O O . GLY A 1 99 ? -11.771 -0.517 -8.970 1.00 92.56 99 GLY A O 1
ATOM 733 N N . SER A 1 100 ? -9.598 -0.768 -8.485 1.00 94.38 100 SER A N 1
ATOM 734 C CA . SER A 1 100 ? -9.586 0.200 -7.388 1.00 94.38 100 SER A CA 1
ATOM 735 C C . SER A 1 100 ? -9.877 1.616 -7.876 1.00 94.38 100 SER A C 1
ATOM 737 O O . SER A 1 100 ? -9.529 1.993 -8.999 1.00 94.38 100 SER A O 1
ATOM 739 N N . ASP A 1 101 ? -10.512 2.398 -7.007 1.00 93.94 101 ASP A N 1
ATOM 740 C CA . ASP A 1 101 ? -10.822 3.796 -7.279 1.00 93.94 101 ASP A CA 1
ATOM 741 C C . ASP A 1 101 ? -9.525 4.626 -7.332 1.00 93.94 101 ASP A C 1
ATOM 743 O O . ASP A 1 101 ? -8.760 4.617 -6.361 1.00 93.94 101 ASP A O 1
ATOM 747 N N . PRO A 1 102 ? -9.263 5.383 -8.413 1.00 93.62 102 PRO A N 1
ATOM 748 C CA . PRO A 1 102 ? -8.086 6.245 -8.508 1.00 93.62 102 PRO A CA 1
ATOM 749 C C . PRO A 1 102 ? -7.974 7.301 -7.400 1.00 93.62 102 PRO A C 1
ATOM 751 O O . PRO A 1 102 ? -6.876 7.793 -7.148 1.00 93.62 102 PRO A O 1
ATOM 754 N N . ARG A 1 103 ? -9.077 7.667 -6.730 1.00 93.31 103 ARG A N 1
ATOM 755 C CA . ARG A 1 103 ? -9.072 8.592 -5.583 1.00 93.31 103 ARG A CA 1
ATOM 756 C C . ARG A 1 103 ? -8.414 7.994 -4.344 1.00 93.31 103 ARG A C 1
ATOM 758 O O . ARG A 1 103 ? -7.927 8.760 -3.519 1.00 93.31 103 ARG A O 1
ATOM 765 N N . GLY A 1 104 ? -8.365 6.668 -4.229 1.00 92.88 104 GLY A N 1
ATOM 766 C CA . GLY A 1 104 ? -7.646 5.967 -3.165 1.00 92.88 104 GLY A CA 1
ATOM 767 C C . GLY A 1 104 ? -6.149 5.818 -3.419 1.00 92.88 104 GLY A C 1
ATOM 768 O O . GLY A 1 104 ? -5.436 5.225 -2.618 1.00 92.88 104 GLY A O 1
ATOM 769 N N . ILE A 1 105 ? -5.641 6.348 -4.533 1.00 94.88 105 ILE A N 1
ATOM 770 C CA . ILE A 1 105 ? -4.258 6.159 -4.959 1.00 94.88 105 ILE A CA 1
ATOM 771 C C . ILE A 1 105 ? -3.597 7.520 -5.164 1.00 94.88 105 ILE A C 1
ATOM 773 O O . ILE A 1 105 ? -4.125 8.395 -5.854 1.00 94.88 105 ILE A O 1
ATOM 777 N N . GLY A 1 106 ? -2.404 7.695 -4.598 1.00 94.69 106 GLY A N 1
ATOM 778 C CA . GLY A 1 106 ? -1.656 8.943 -4.716 1.00 94.69 106 GLY A CA 1
ATOM 779 C C . GLY A 1 106 ? -0.143 8.767 -4.772 1.00 94.69 106 GLY A C 1
ATOM 780 O O . GLY A 1 106 ? 0.395 7.706 -4.465 1.00 94.69 106 GLY A O 1
ATOM 781 N N . ILE A 1 107 ? 0.546 9.838 -5.158 1.00 95.19 107 ILE A N 1
ATOM 782 C CA . ILE A 1 107 ? 1.989 10.016 -4.966 1.00 95.19 107 ILE A CA 1
ATOM 783 C C . ILE A 1 107 ? 2.173 11.199 -4.029 1.00 95.19 107 ILE A C 1
ATOM 785 O O . ILE A 1 107 ? 1.792 12.314 -4.381 1.00 95.19 107 ILE A O 1
ATOM 789 N N . GLY A 1 108 ? 2.763 10.965 -2.861 1.00 92.25 108 GLY A N 1
ATOM 790 C CA . GLY A 1 108 ? 3.210 12.040 -1.983 1.00 92.25 108 GLY A CA 1
ATOM 791 C C . GLY A 1 108 ? 4.599 12.518 -2.392 1.00 92.25 108 GLY A C 1
ATOM 792 O O . GLY A 1 108 ? 5.475 11.697 -2.657 1.00 92.25 108 GLY A O 1
ATOM 793 N N . GLN A 1 109 ? 4.804 13.835 -2.452 1.00 90.50 109 GLN A N 1
ATOM 794 C CA . GLN A 1 109 ? 6.097 14.464 -2.786 1.00 90.50 109 GLN A CA 1
ATOM 795 C C . GLN A 1 109 ? 6.643 15.362 -1.667 1.00 90.50 109 GLN A C 1
ATOM 797 O O . GLN A 1 109 ? 7.569 16.150 -1.862 1.00 90.50 109 GLN A O 1
ATOM 802 N N . SER A 1 110 ? 6.032 15.310 -0.490 1.00 86.38 110 SER A N 1
ATOM 803 C CA . SER A 1 110 ? 6.430 16.111 0.665 1.00 86.38 110 SER A CA 1
ATOM 804 C C . SER A 1 110 ? 6.320 15.272 1.925 1.00 86.38 110 SER A C 1
ATOM 806 O O . SER A 1 110 ? 5.591 14.276 1.911 1.00 86.38 110 SER A O 1
ATOM 808 N N . PRO A 1 111 ? 7.031 15.642 3.003 1.00 87.00 111 PRO A N 1
ATOM 809 C CA . PRO A 1 111 ? 7.075 14.789 4.166 1.00 87.00 111 PRO A CA 1
ATOM 810 C C . PRO A 1 111 ? 5.699 14.500 4.761 1.00 87.00 111 PRO A C 1
ATOM 812 O O . PRO A 1 111 ? 4.929 15.421 5.019 1.00 87.00 111 PRO A O 1
ATOM 815 N N . LEU A 1 112 ? 5.416 13.223 5.015 1.00 86.56 112 LEU A N 1
ATOM 816 C CA . LEU A 1 112 ? 4.173 12.770 5.635 1.00 86.56 112 LEU A CA 1
ATOM 817 C C . LEU A 1 112 ? 4.495 11.895 6.843 1.00 86.56 112 LEU A C 1
ATOM 819 O O . LEU A 1 112 ? 5.376 11.031 6.792 1.00 86.56 112 LEU A O 1
ATOM 823 N N . GLY A 1 113 ? 3.803 12.123 7.959 1.00 79.44 113 GLY A N 1
ATOM 824 C CA . GLY A 1 113 ? 3.924 11.250 9.123 1.00 79.44 113 GLY A CA 1
ATOM 825 C C . GLY A 1 113 ? 5.327 11.162 9.732 1.00 79.44 113 GLY A C 1
ATOM 826 O O . GLY A 1 113 ? 5.629 10.161 10.376 1.00 79.44 113 GLY A O 1
ATOM 827 N N . PHE A 1 114 ? 6.189 12.167 9.537 1.00 75.56 114 PHE A N 1
ATOM 828 C CA . PHE A 1 114 ? 7.591 12.258 9.995 1.00 75.56 114 PHE A CA 1
ATOM 829 C C . PHE A 1 114 ? 8.607 11.260 9.403 1.00 75.56 114 PHE A C 1
ATOM 831 O O . PHE A 1 114 ? 9.799 11.416 9.662 1.00 75.56 114 PHE A O 1
ATOM 838 N N . HIS A 1 115 ? 8.186 10.250 8.639 1.00 76.06 115 HIS A N 1
ATOM 839 C CA . HIS A 1 115 ? 9.080 9.169 8.176 1.00 76.06 115 HIS A CA 1
ATOM 840 C C . HIS A 1 115 ? 9.144 9.011 6.659 1.00 76.06 115 HIS A C 1
ATOM 842 O O . HIS A 1 115 ? 9.974 8.256 6.161 1.00 76.06 115 HIS A O 1
ATOM 848 N N . LEU A 1 116 ? 8.254 9.679 5.932 1.00 84.62 116 LEU A N 1
ATOM 849 C CA . LEU A 1 116 ? 8.125 9.542 4.490 1.00 84.62 116 LEU A CA 1
ATOM 850 C C . LEU A 1 116 ? 8.500 10.861 3.823 1.00 84.62 116 LEU A C 1
ATOM 852 O O . LEU A 1 116 ? 8.168 11.896 4.396 1.00 84.62 116 LEU A O 1
ATOM 856 N N . PRO A 1 117 ? 9.118 10.843 2.632 1.00 85.00 117 PRO A N 1
ATOM 857 C CA . PRO A 1 117 ? 9.727 9.665 2.011 1.00 85.00 117 PRO A CA 1
ATOM 858 C C . PRO A 1 117 ? 10.936 9.153 2.825 1.00 85.00 117 PRO A C 1
ATOM 860 O O . PRO A 1 117 ? 11.675 9.945 3.403 1.00 85.00 117 PRO A O 1
ATOM 863 N N . ALA A 1 118 ? 11.135 7.831 2.878 1.00 79.19 118 ALA A N 1
ATOM 864 C CA . ALA A 1 118 ? 12.297 7.214 3.539 1.00 79.19 118 ALA A CA 1
ATOM 865 C C . ALA A 1 118 ? 13.566 7.210 2.654 1.00 79.19 118 ALA A C 1
ATOM 867 O O . ALA A 1 118 ? 14.687 7.152 3.155 1.00 79.19 118 ALA A O 1
ATOM 868 N N . SER A 1 119 ? 13.371 7.286 1.336 1.00 79.44 119 SER A N 1
ATOM 869 C CA . SER A 1 119 ? 14.359 7.338 0.255 1.00 79.44 119 SER A CA 1
ATOM 870 C C . SER A 1 119 ? 13.795 8.221 -0.859 1.00 79.44 119 SER A C 1
ATOM 872 O O . SER A 1 119 ? 12.580 8.328 -1.008 1.00 79.44 119 SER A O 1
ATOM 874 N N . GLY A 1 120 ? 14.657 8.864 -1.645 1.00 85.12 120 GLY A N 1
ATOM 875 C CA . GLY A 1 120 ? 14.211 9.712 -2.747 1.00 85.12 120 GLY A CA 1
ATOM 876 C C . GLY A 1 120 ? 13.336 10.885 -2.285 1.00 85.12 120 GLY A C 1
ATOM 877 O O . GLY A 1 120 ? 13.446 11.370 -1.160 1.00 85.12 120 GLY A O 1
ATOM 878 N N . ASN A 1 121 ? 12.473 11.357 -3.187 1.00 87.88 121 ASN A N 1
ATOM 879 C CA . ASN A 1 121 ? 11.641 12.549 -2.976 1.00 87.88 121 ASN A CA 1
ATOM 880 C C . ASN A 1 121 ? 10.135 12.248 -3.030 1.00 87.88 121 ASN A C 1
ATOM 882 O O . ASN A 1 121 ? 9.325 13.175 -3.029 1.00 87.88 121 ASN A O 1
ATOM 886 N N . SER A 1 122 ? 9.748 10.975 -3.129 1.00 92.38 122 SER A N 1
ATOM 887 C CA . SER A 1 122 ? 8.350 10.582 -3.283 1.00 92.38 122 SER A CA 1
ATOM 888 C C . SER A 1 122 ? 8.038 9.235 -2.649 1.00 92.38 122 SER A C 1
ATOM 890 O O . SER A 1 122 ? 8.936 8.455 -2.357 1.00 92.38 122 SER A O 1
ATOM 892 N N . PHE A 1 123 ? 6.752 8.970 -2.447 1.00 92.06 123 PHE A N 1
ATOM 893 C CA . PHE A 1 123 ? 6.236 7.682 -1.997 1.00 92.06 123 PHE A CA 1
ATOM 894 C C . PHE A 1 123 ? 4.841 7.447 -2.575 1.00 92.06 123 PHE A C 1
ATOM 896 O O . PHE A 1 123 ? 4.115 8.392 -2.895 1.00 92.06 123 PHE A O 1
ATOM 903 N N . VAL A 1 124 ? 4.454 6.181 -2.705 1.00 94.19 124 VAL A N 1
ATOM 904 C CA . VAL A 1 124 ? 3.095 5.803 -3.121 1.00 94.19 124 VAL A CA 1
ATOM 905 C C . VAL A 1 124 ? 2.172 5.828 -1.921 1.00 94.19 124 VAL A C 1
ATOM 907 O O . VAL A 1 124 ? 2.585 5.401 -0.859 1.00 94.19 124 VAL A O 1
ATOM 910 N N . ILE A 1 125 ? 0.937 6.276 -2.109 1.00 94.38 125 ILE A N 1
ATOM 911 C CA . ILE A 1 125 ? -0.155 6.267 -1.137 1.00 94.38 125 ILE A CA 1
ATOM 912 C C . ILE A 1 125 ? -1.211 5.284 -1.648 1.00 94.38 125 ILE A C 1
ATOM 914 O O . ILE A 1 125 ? -1.752 5.489 -2.735 1.00 94.38 125 ILE A O 1
ATOM 918 N N . LEU A 1 126 ? -1.509 4.243 -0.868 1.00 95.00 126 LEU A N 1
ATOM 919 C CA . LEU A 1 126 ? -2.691 3.393 -1.049 1.00 95.00 126 LEU A CA 1
ATOM 920 C C . LEU A 1 126 ? -3.642 3.629 0.118 1.00 95.00 126 LEU A C 1
ATOM 922 O O . LEU A 1 126 ? -3.259 3.406 1.267 1.00 95.00 126 LEU A O 1
ATOM 926 N N . SER A 1 127 ? -4.858 4.082 -0.177 1.00 92.75 127 SER A N 1
ATOM 927 C CA . SER A 1 127 ? -5.848 4.441 0.824 1.00 92.75 127 SER A CA 1
ATOM 928 C C . SER A 1 127 ? -7.228 3.910 0.507 1.00 92.75 127 SER A C 1
ATOM 930 O O . SER A 1 127 ? -7.705 4.041 -0.610 1.00 92.75 127 SER A O 1
ATOM 932 N N . THR A 1 128 ? -7.882 3.337 1.510 1.00 90.19 128 THR A N 1
ATOM 933 C CA . THR A 1 128 ? -9.285 2.905 1.436 1.00 90.19 128 THR A CA 1
ATOM 934 C C . THR A 1 128 ? -10.274 4.057 1.596 1.00 90.19 128 THR A C 1
ATOM 936 O O . THR A 1 128 ? -11.472 3.829 1.638 1.00 90.19 128 THR A O 1
ATOM 939 N N . GLY A 1 129 ? -9.790 5.299 1.627 1.00 89.44 129 GLY A N 1
ATOM 940 C CA . GLY A 1 129 ? -10.587 6.470 1.295 1.00 89.44 129 GLY A CA 1
ATOM 941 C C . GLY A 1 129 ? -9.784 7.441 0.428 1.00 89.44 129 GLY A C 1
ATOM 942 O O . GLY A 1 129 ? -8.950 7.034 -0.373 1.00 89.44 129 GLY A O 1
ATOM 943 N N . TRP A 1 130 ? -10.051 8.742 0.510 1.00 90.38 130 TRP A N 1
ATOM 944 C CA . TRP A 1 130 ? -9.431 9.739 -0.356 1.00 90.38 130 TRP A CA 1
ATOM 945 C C . TRP A 1 130 ? -7.948 10.000 -0.048 1.00 90.38 130 TRP A C 1
ATOM 947 O O . TRP A 1 130 ? -7.607 10.770 0.845 1.00 90.38 130 TRP A O 1
ATOM 957 N N . ALA A 1 131 ? -7.053 9.481 -0.888 1.00 92.25 131 ALA A N 1
ATOM 958 C CA . ALA A 1 131 ? -5.602 9.667 -0.795 1.00 92.25 131 ALA A CA 1
ATOM 959 C C . ALA A 1 131 ? -5.163 11.115 -0.504 1.00 92.25 131 ALA A C 1
ATOM 961 O O . ALA A 1 131 ? -4.235 11.341 0.268 1.00 92.25 131 ALA A O 1
ATOM 962 N N . GLN A 1 132 ? -5.836 12.100 -1.104 1.00 90.81 132 GLN A N 1
ATOM 963 C CA . GLN A 1 132 ? -5.494 13.518 -0.974 1.00 90.81 132 GLN A CA 1
ATOM 964 C C . GLN A 1 132 ? -5.774 14.097 0.420 1.00 90.81 132 GLN A C 1
ATOM 966 O O . GLN A 1 132 ? -5.186 15.110 0.783 1.00 90.81 132 GLN A O 1
ATOM 971 N N . ALA A 1 133 ? -6.635 13.464 1.216 1.00 89.50 133 ALA A N 1
ATOM 972 C CA . ALA A 1 133 ? -6.899 13.898 2.584 1.00 89.50 133 ALA A CA 1
ATOM 973 C C . ALA A 1 133 ? -5.818 13.437 3.575 1.00 89.50 133 ALA A C 1
ATOM 975 O O . ALA A 1 133 ? -5.815 13.886 4.714 1.00 89.50 133 ALA A O 1
ATOM 976 N N . ALA A 1 134 ? -4.860 12.594 3.164 1.00 89.62 134 ALA A N 1
ATOM 977 C CA . ALA A 1 134 ? -3.819 12.083 4.057 1.00 89.62 134 ALA A CA 1
ATOM 978 C C . ALA A 1 134 ? -3.012 13.187 4.767 1.00 89.62 134 ALA A C 1
ATOM 980 O O . ALA A 1 134 ? -2.572 12.999 5.896 1.00 89.62 134 ALA A O 1
ATOM 981 N N . GLU A 1 135 ? -2.820 14.336 4.124 1.00 86.56 135 GLU A N 1
ATOM 982 C CA . GLU A 1 135 ? -2.082 15.478 4.678 1.00 86.56 135 GLU A CA 1
ATOM 983 C C . GLU A 1 135 ? -2.941 16.436 5.515 1.00 86.56 135 GLU A C 1
ATOM 985 O O . GLU A 1 135 ? -2.420 17.398 6.082 1.00 86.56 135 GLU A O 1
ATOM 990 N N . TRP A 1 136 ? -4.260 16.234 5.555 1.00 87.94 136 TRP A N 1
ATOM 991 C CA . TRP A 1 136 ? -5.153 17.157 6.241 1.00 87.94 136 TRP A CA 1
ATOM 992 C C . TRP A 1 136 ? -4.923 17.121 7.753 1.00 87.94 136 TRP A C 1
ATOM 994 O O . TRP A 1 136 ? -4.477 16.107 8.287 1.00 87.94 136 TRP A O 1
ATOM 1004 N N . PRO A 1 137 ? -5.217 18.214 8.477 1.00 85.81 137 PRO A N 1
ATOM 1005 C CA . PRO A 1 137 ? -5.175 18.183 9.929 1.00 85.81 137 PRO A CA 1
ATOM 1006 C C . PRO A 1 137 ? -6.175 17.162 10.474 1.00 85.81 137 PRO A C 1
ATOM 1008 O O . PRO A 1 137 ? -7.345 17.193 10.096 1.00 85.81 137 PRO A O 1
ATOM 1011 N N . ASN A 1 138 ? -5.744 16.340 11.427 1.00 86.31 138 ASN A N 1
ATOM 1012 C CA . ASN A 1 138 ? -6.651 15.541 12.241 1.00 86.31 138 ASN A CA 1
ATOM 1013 C C . ASN A 1 138 ? -7.405 16.451 13.231 1.00 86.31 138 ASN A C 1
ATOM 1015 O O . ASN A 1 138 ? -6.946 16.730 14.341 1.00 86.31 138 ASN A O 1
ATOM 1019 N N . ASN A 1 139 ? -8.523 17.016 12.776 1.00 84.00 139 ASN A N 1
ATOM 1020 C CA . ASN A 1 139 ? -9.378 17.917 13.552 1.00 84.00 139 ASN A CA 1
ATOM 1021 C C . ASN A 1 139 ? -10.857 17.497 13.549 1.00 84.00 139 ASN A C 1
ATOM 1023 O O . ASN A 1 139 ? -11.722 18.272 13.967 1.00 84.00 139 ASN A O 1
ATOM 1027 N N . GLN A 1 140 ? -11.148 16.284 13.081 1.00 78.00 140 GLN A N 1
ATOM 1028 C CA . GLN A 1 140 ? -12.473 15.676 13.049 1.00 78.00 140 GLN A CA 1
ATOM 1029 C C . GLN A 1 140 ? -12.333 14.220 13.480 1.00 78.00 140 GLN A C 1
ATOM 1031 O O . GLN A 1 140 ? -11.424 13.551 13.025 1.00 78.00 140 GLN A O 1
ATOM 1036 N N . GLY A 1 141 ? -13.241 13.721 14.321 1.00 70.31 141 GLY A N 1
ATOM 1037 C CA . GLY A 1 141 ? -13.123 12.361 14.871 1.00 70.31 141 GLY A CA 1
ATOM 1038 C C . GLY A 1 141 ? -13.496 11.222 13.915 1.00 70.31 141 GLY A C 1
ATOM 1039 O O . GLY A 1 141 ? -13.612 10.091 14.369 1.00 70.31 141 GLY A O 1
ATOM 1040 N N . ASN A 1 142 ? -13.810 11.517 12.649 1.00 69.75 142 ASN A N 1
ATOM 1041 C CA . ASN A 1 142 ? -13.961 10.515 11.592 1.00 69.75 142 ASN A CA 1
ATOM 1042 C C . ASN A 1 142 ? -13.934 11.204 10.222 1.00 69.75 142 ASN A C 1
ATOM 1044 O O . ASN A 1 142 ? -14.915 11.848 9.828 1.00 69.75 142 ASN A O 1
ATOM 1048 N N . LEU A 1 143 ? -12.833 11.050 9.489 1.00 72.06 143 LEU A N 1
ATOM 1049 C CA . LEU A 1 143 ? -12.745 11.439 8.085 1.00 72.06 143 LEU A CA 1
ATOM 1050 C C . LEU A 1 143 ? -12.891 10.200 7.194 1.00 72.06 143 LEU A C 1
ATOM 1052 O O . LEU A 1 143 ? -11.928 9.521 6.855 1.00 72.06 143 LEU A O 1
ATOM 1056 N N . SER A 1 144 ? -14.130 9.920 6.784 1.00 70.19 144 SER A N 1
ATOM 1057 C CA . SER A 1 144 ? -14.444 8.864 5.817 1.00 70.19 144 SER A CA 1
ATOM 1058 C C . SER A 1 144 ? -14.782 9.455 4.449 1.00 70.19 144 SER A C 1
ATOM 1060 O O . SER A 1 144 ? -15.467 10.475 4.336 1.00 70.19 144 SER A O 1
ATOM 1062 N N . PHE A 1 145 ? -14.316 8.794 3.392 1.00 83.12 145 PHE A N 1
ATOM 1063 C CA . PHE A 1 145 ? -14.669 9.106 2.014 1.00 83.12 145 PHE A CA 1
ATOM 1064 C C . PHE A 1 145 ? -14.981 7.803 1.287 1.00 83.12 145 PHE A C 1
ATOM 1066 O O . PHE A 1 145 ? -14.096 6.965 1.148 1.00 83.12 145 PHE A O 1
ATOM 1073 N N . ALA A 1 146 ? -16.217 7.659 0.809 1.00 84.69 146 ALA A N 1
ATOM 1074 C CA . ALA A 1 146 ? -16.631 6.480 0.059 1.00 84.69 146 ALA A CA 1
ATOM 1075 C C . ALA A 1 146 ? -15.943 6.442 -1.312 1.00 84.69 146 ALA A C 1
ATOM 1077 O O . ALA A 1 146 ? -16.005 7.413 -2.076 1.00 84.69 146 ALA A O 1
ATOM 1078 N N . LEU A 1 147 ? -15.300 5.319 -1.621 1.00 89.19 147 LEU A N 1
ATOM 1079 C CA . LEU A 1 147 ? -14.729 5.055 -2.935 1.00 89.19 147 LEU A CA 1
ATOM 1080 C C . LEU A 1 147 ? -15.745 4.299 -3.807 1.00 89.19 147 LEU A C 1
ATOM 1082 O O . LEU A 1 147 ? -16.521 3.477 -3.335 1.00 89.19 147 LEU A O 1
ATOM 1086 N N . ASP A 1 148 ? -15.729 4.556 -5.113 1.00 89.00 148 ASP A N 1
ATOM 1087 C CA . ASP A 1 148 ? -16.626 3.918 -6.094 1.00 89.00 148 ASP A CA 1
ATOM 1088 C C . ASP A 1 148 ? -15.919 2.757 -6.828 1.00 89.00 148 ASP A C 1
ATOM 1090 O O . ASP A 1 148 ? -16.230 2.434 -7.978 1.00 89.00 148 ASP A O 1
ATOM 1094 N N . GLY A 1 149 ? -14.903 2.166 -6.192 1.00 89.06 149 GLY A N 1
ATOM 1095 C CA . GLY A 1 149 ? -13.989 1.199 -6.797 1.00 89.06 149 GLY A CA 1
ATOM 1096 C C . GLY A 1 149 ? -14.162 -0.233 -6.301 1.00 89.06 149 GLY A C 1
ATOM 1097 O O . GLY A 1 149 ? -15.262 -0.711 -6.010 1.00 89.06 149 GLY A O 1
ATOM 1098 N N . LEU A 1 150 ? -13.037 -0.943 -6.247 1.00 88.44 150 LEU A N 1
ATOM 1099 C CA . LEU A 1 150 ? -12.971 -2.317 -5.774 1.00 88.44 150 LEU A CA 1
ATOM 1100 C C . LEU A 1 150 ? -13.476 -2.422 -4.330 1.00 88.44 150 LEU A C 1
ATOM 1102 O O . LEU A 1 150 ? -13.057 -1.679 -3.450 1.00 88.44 150 LEU A O 1
ATOM 1106 N N . ASN A 1 151 ? -14.343 -3.403 -4.109 1.00 88.50 151 ASN A N 1
ATOM 1107 C CA . ASN A 1 151 ? -14.959 -3.692 -2.826 1.00 88.50 151 ASN A CA 1
ATOM 1108 C C . ASN A 1 151 ? -14.876 -5.192 -2.537 1.00 88.50 151 ASN A C 1
ATOM 1110 O O . ASN A 1 151 ? -14.901 -6.014 -3.461 1.00 88.50 151 ASN A O 1
ATOM 1114 N N . ASN A 1 152 ? -14.792 -5.571 -1.262 1.00 81.75 152 ASN A N 1
ATOM 1115 C CA . ASN A 1 152 ? -14.944 -6.972 -0.876 1.00 81.75 152 ASN A CA 1
ATOM 1116 C C . ASN A 1 152 ? -16.428 -7.410 -0.957 1.00 81.75 152 ASN A C 1
ATOM 1118 O O . ASN A 1 152 ? -17.326 -6.626 -1.265 1.00 81.75 152 ASN A O 1
ATOM 1122 N N . SER A 1 153 ? -16.714 -8.675 -0.630 1.00 80.94 153 SER A N 1
ATOM 1123 C CA . SER A 1 153 ? -18.086 -9.220 -0.646 1.00 80.94 153 SER A CA 1
ATOM 1124 C C . SER A 1 153 ? -19.059 -8.570 0.354 1.00 80.94 153 SER A C 1
ATOM 1126 O O . SER A 1 153 ? -20.261 -8.813 0.274 1.00 80.94 153 SER A O 1
ATOM 1128 N N . GLN A 1 154 ? -18.560 -7.751 1.280 1.00 79.94 154 GLN A N 1
ATOM 1129 C CA . GLN A 1 154 ? -19.335 -7.026 2.287 1.00 79.94 154 GLN A CA 1
ATOM 1130 C C . GLN A 1 154 ? -19.491 -5.534 1.963 1.00 79.94 154 GLN A C 1
ATOM 1132 O O . GLN A 1 154 ? -20.155 -4.835 2.721 1.00 79.94 154 GLN A O 1
ATOM 1137 N N . GLY A 1 155 ? -18.921 -5.059 0.848 1.00 80.06 155 GLY A N 1
ATOM 1138 C CA . GLY A 1 155 ? -18.954 -3.646 0.464 1.00 80.06 155 GLY A CA 1
ATOM 1139 C C . GLY A 1 155 ? -17.916 -2.777 1.175 1.00 80.06 155 GLY A C 1
ATOM 1140 O O . GLY A 1 155 ? -18.109 -1.572 1.254 1.00 80.06 155 GLY A O 1
ATOM 1141 N N . ASN A 1 156 ? -16.859 -3.383 1.720 1.00 81.81 156 ASN A N 1
ATOM 1142 C CA . ASN A 1 156 ? -15.730 -2.656 2.291 1.00 81.81 156 ASN A CA 1
ATOM 1143 C C . ASN A 1 156 ? -14.708 -2.313 1.203 1.00 81.81 156 ASN A C 1
ATOM 1145 O O . ASN A 1 156 ? -14.368 -3.182 0.385 1.00 81.81 156 ASN A O 1
ATOM 1149 N N . ASP A 1 157 ? -14.166 -1.100 1.282 1.00 84.06 157 ASP A N 1
ATOM 1150 C CA . ASP A 1 157 ? -13.249 -0.546 0.293 1.00 84.06 157 ASP A CA 1
ATOM 1151 C C . ASP A 1 157 ? -11.922 -1.320 0.221 1.00 84.06 157 ASP A C 1
ATOM 1153 O O . ASP A 1 157 ? -11.307 -1.702 1.226 1.00 84.06 157 ASP A O 1
ATOM 1157 N N . LEU A 1 158 ? -11.470 -1.546 -1.015 1.00 90.12 158 LEU A N 1
ATOM 1158 C CA . LEU A 1 158 ? -10.202 -2.184 -1.348 1.00 90.12 158 LEU A CA 1
ATOM 1159 C C . LEU A 1 158 ? -9.397 -1.315 -2.308 1.00 90.12 158 LEU A C 1
ATOM 1161 O O . LEU A 1 158 ? -9.857 -0.956 -3.398 1.00 90.12 158 LEU A O 1
ATOM 1165 N N . VAL A 1 159 ? -8.130 -1.082 -1.969 1.00 93.44 159 VAL A N 1
ATOM 1166 C CA . VAL A 1 159 ? -7.185 -0.444 -2.887 1.00 93.44 159 VAL A CA 1
ATOM 1167 C C . VAL A 1 159 ? -6.011 -1.357 -3.191 1.00 93.44 159 VAL A C 1
ATOM 1169 O O . VAL A 1 159 ? -5.363 -1.893 -2.294 1.00 93.44 159 VAL A O 1
ATOM 1172 N N . GLN A 1 160 ? -5.768 -1.560 -4.487 1.00 93.94 160 GLN A N 1
ATOM 1173 C CA . GLN A 1 160 ? -4.775 -2.485 -5.005 1.00 93.94 160 GLN A CA 1
ATOM 1174 C C . GLN A 1 160 ? -3.793 -1.810 -5.956 1.00 93.94 160 GLN A C 1
ATOM 1176 O O . GLN A 1 160 ? -4.162 -0.983 -6.792 1.00 93.94 160 GLN A O 1
ATOM 1181 N N . LEU A 1 161 ? -2.538 -2.244 -5.873 1.00 95.19 161 LEU A N 1
ATOM 1182 C CA . LEU A 1 161 ? -1.501 -1.940 -6.848 1.00 95.19 161 LEU A CA 1
ATOM 1183 C C . LEU A 1 161 ? -0.810 -3.229 -7.292 1.00 95.19 161 LEU A C 1
ATOM 1185 O O . LEU A 1 161 ? -0.110 -3.877 -6.513 1.00 95.19 161 LEU A O 1
ATOM 1189 N N . ASP A 1 162 ? -0.960 -3.536 -8.579 1.00 94.94 162 ASP A N 1
ATOM 1190 C CA . ASP A 1 162 ? -0.247 -4.609 -9.261 1.00 94.94 162 ASP A CA 1
ATOM 1191 C C . ASP A 1 162 ? 0.896 -4.056 -10.081 1.00 94.94 162 ASP A C 1
ATOM 1193 O O . ASP A 1 162 ? 0.689 -3.228 -10.967 1.00 94.94 162 ASP A O 1
ATOM 1197 N N . LEU A 1 163 ? 2.090 -4.596 -9.857 1.00 94.38 163 LEU A N 1
ATOM 1198 C CA . LEU A 1 163 ? 3.273 -4.315 -10.655 1.00 94.38 163 LEU A CA 1
ATOM 1199 C C . LEU A 1 163 ? 3.877 -5.627 -11.150 1.00 94.38 163 LEU A C 1
ATOM 1201 O O . LEU A 1 163 ? 4.149 -6.542 -10.377 1.00 94.38 163 LEU A O 1
ATOM 1205 N N . ARG A 1 164 ? 4.132 -5.719 -12.453 1.00 94.44 164 ARG A N 1
ATOM 1206 C CA . ARG A 1 164 ? 4.982 -6.757 -13.040 1.00 94.44 164 ARG A CA 1
ATOM 1207 C C . ARG A 1 164 ? 6.340 -6.144 -13.330 1.00 94.44 164 ARG A C 1
ATOM 1209 O O . ARG A 1 164 ? 6.432 -5.173 -14.082 1.00 94.44 164 ARG A O 1
ATOM 1216 N N . LEU A 1 165 ? 7.377 -6.726 -12.746 1.00 89.62 165 LEU A N 1
ATOM 1217 C CA . LEU A 1 165 ? 8.730 -6.191 -12.739 1.00 89.62 165 LEU A CA 1
ATOM 1218 C C . LEU A 1 165 ? 9.735 -7.222 -13.262 1.00 89.62 165 LEU A C 1
ATOM 1220 O O . LEU A 1 165 ? 9.573 -8.426 -13.047 1.00 89.62 165 LEU A O 1
ATOM 1224 N N . VAL A 1 166 ? 10.803 -6.734 -13.897 1.00 89.75 166 VAL A N 1
ATOM 1225 C CA . VAL A 1 166 ? 12.018 -7.513 -14.156 1.00 89.75 166 VAL A CA 1
ATOM 1226 C C . VAL A 1 166 ? 13.007 -7.258 -13.035 1.00 89.75 166 VAL A C 1
ATOM 1228 O O . VAL A 1 166 ? 13.532 -6.152 -12.911 1.00 89.75 166 VAL A O 1
ATOM 1231 N N . ALA A 1 167 ? 13.322 -8.292 -12.260 1.00 85.44 167 ALA A N 1
ATOM 1232 C CA . ALA A 1 167 ? 14.354 -8.184 -11.238 1.00 85.44 167 ALA A CA 1
ATOM 1233 C C . ALA A 1 167 ? 15.735 -7.891 -11.869 1.00 85.44 167 ALA A C 1
ATOM 1235 O O . ALA A 1 167 ? 16.095 -8.523 -12.873 1.00 85.44 167 ALA A O 1
ATOM 1236 N N . PRO A 1 168 ? 16.537 -6.981 -11.286 1.00 85.38 168 PRO A N 1
ATOM 1237 C CA . PRO A 1 168 ? 17.938 -6.810 -11.659 1.00 85.38 168 PRO A CA 1
ATOM 1238 C C . PRO A 1 168 ? 18.712 -8.135 -11.600 1.00 85.38 168 PRO A C 1
ATOM 1240 O O . PRO A 1 168 ? 18.425 -9.004 -10.777 1.00 85.38 168 PRO A O 1
ATOM 1243 N N . ALA A 1 169 ? 19.728 -8.298 -12.454 1.00 82.81 169 ALA A N 1
ATOM 1244 C CA . ALA A 1 169 ? 20.451 -9.568 -12.588 1.00 82.81 169 ALA A CA 1
ATOM 1245 C C . ALA A 1 169 ? 21.079 -10.062 -11.2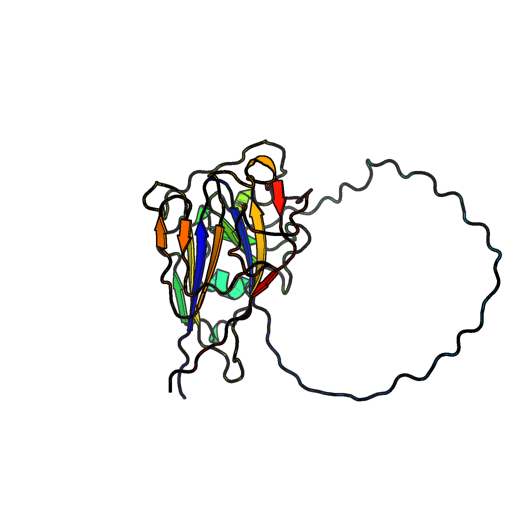69 1.00 82.81 169 ALA A C 1
ATOM 1247 O O . ALA A 1 169 ? 21.171 -11.273 -11.052 1.00 82.81 169 ALA A O 1
ATOM 1248 N N . ASN A 1 170 ? 21.470 -9.134 -10.395 1.00 83.25 170 ASN A N 1
ATOM 1249 C CA . ASN A 1 170 ? 22.077 -9.347 -9.081 1.00 83.25 170 ASN A CA 1
ATOM 1250 C C . ASN A 1 170 ? 21.077 -9.297 -7.907 1.00 83.25 170 ASN A C 1
ATOM 1252 O O . ASN A 1 170 ? 21.480 -9.556 -6.776 1.00 83.25 170 ASN A O 1
ATOM 1256 N N . ALA A 1 171 ? 19.795 -9.006 -8.147 1.00 82.56 171 ALA A N 1
ATOM 1257 C CA . ALA A 1 171 ? 18.784 -8.988 -7.095 1.00 82.56 171 ALA A CA 1
ATOM 1258 C C . ALA A 1 171 ? 18.306 -10.411 -6.766 1.00 82.56 171 ALA A C 1
ATOM 1260 O O . ALA A 1 171 ? 18.012 -11.211 -7.658 1.00 82.56 171 ALA A O 1
ATOM 1261 N N . ASN A 1 172 ? 18.219 -10.721 -5.473 1.00 83.69 172 ASN A N 1
ATOM 1262 C CA . ASN A 1 172 ? 17.683 -11.993 -4.968 1.00 83.69 172 ASN A CA 1
ATOM 1263 C C . ASN A 1 172 ? 16.484 -11.802 -4.033 1.00 83.69 172 ASN A C 1
ATOM 1265 O O . ASN A 1 172 ? 15.819 -12.779 -3.700 1.00 83.69 172 ASN A O 1
ATOM 1269 N N . CYS A 1 173 ? 16.192 -10.560 -3.644 1.00 84.88 173 CYS A N 1
ATOM 1270 C CA . CYS A 1 173 ? 15.055 -10.200 -2.810 1.00 84.88 173 CYS A CA 1
ATOM 1271 C C . CYS A 1 173 ? 14.352 -8.976 -3.401 1.00 84.88 173 CYS A C 1
ATOM 1273 O O . CYS A 1 173 ? 14.994 -8.139 -4.034 1.00 84.88 173 CYS A O 1
ATOM 1275 N N . ALA A 1 174 ? 13.046 -8.883 -3.180 1.00 83.75 174 ALA A N 1
ATOM 1276 C CA . ALA A 1 174 ? 12.285 -7.650 -3.300 1.00 83.75 174 ALA A CA 1
ATOM 1277 C C . ALA A 1 174 ? 12.024 -7.124 -1.887 1.00 83.75 174 ALA A C 1
ATOM 1279 O O . ALA A 1 174 ? 11.687 -7.905 -1.000 1.00 83.75 174 ALA A O 1
ATOM 1280 N N . SER A 1 175 ? 12.178 -5.824 -1.673 1.00 85.50 175 SER A N 1
ATOM 1281 C CA . SER A 1 175 ? 11.843 -5.174 -0.408 1.00 85.50 175 SER A CA 1
ATOM 1282 C C . SER A 1 175 ? 11.356 -3.764 -0.670 1.00 85.50 175 SER A C 1
ATOM 1284 O O . SER A 1 175 ? 11.814 -3.096 -1.600 1.00 85.50 175 SER A O 1
ATOM 1286 N N . PHE A 1 176 ? 10.456 -3.307 0.181 1.00 86.06 176 PHE A N 1
ATOM 1287 C CA . PHE A 1 176 ? 10.027 -1.926 0.213 1.00 86.06 176 PHE A CA 1
ATOM 1288 C C . PHE A 1 176 ? 9.813 -1.509 1.664 1.00 86.06 176 PHE A C 1
ATOM 1290 O O . PHE A 1 176 ? 9.467 -2.337 2.515 1.00 86.06 176 PHE A O 1
ATOM 1297 N N . ASP A 1 177 ? 10.012 -0.225 1.915 1.00 89.12 177 ASP A N 1
ATOM 1298 C CA . ASP A 1 177 ? 9.696 0.396 3.183 1.00 89.12 177 ASP A CA 1
ATOM 1299 C C . ASP A 1 177 ? 8.255 0.889 3.169 1.00 89.12 177 ASP A C 1
ATOM 1301 O O . ASP A 1 177 ? 7.767 1.388 2.150 1.00 89.12 177 ASP A O 1
ATOM 1305 N N . PHE A 1 178 ? 7.573 0.743 4.302 1.00 90.94 178 PHE A N 1
ATOM 1306 C CA . PHE A 1 178 ? 6.210 1.206 4.468 1.00 90.94 178 PHE A CA 1
ATOM 1307 C C . PHE A 1 178 ? 5.892 1.723 5.864 1.00 90.94 178 PHE A C 1
ATOM 1309 O O . PHE A 1 178 ? 6.502 1.335 6.858 1.00 90.94 178 PHE A O 1
ATOM 1316 N N . ALA A 1 179 ? 4.888 2.589 5.935 1.00 91.38 179 ALA A N 1
ATOM 1317 C CA . ALA A 1 179 ? 4.247 2.997 7.177 1.00 91.38 179 ALA A CA 1
ATOM 1318 C C . ALA A 1 179 ? 2.730 2.861 7.020 1.00 91.38 179 ALA A C 1
ATOM 1320 O O . ALA A 1 179 ? 2.189 3.177 5.959 1.00 91.38 179 ALA A O 1
ATOM 1321 N N . PHE A 1 180 ? 2.079 2.361 8.067 1.00 92.81 180 PHE A N 1
ATOM 1322 C CA . PHE A 1 180 ? 0.643 2.109 8.126 1.00 92.81 180 PHE A CA 1
ATOM 1323 C C . PHE A 1 180 ? -0.009 3.154 9.027 1.00 92.81 180 PHE A C 1
ATOM 1325 O O . PHE A 1 180 ? 0.445 3.349 10.158 1.00 92.81 180 PHE A O 1
ATOM 1332 N N . PHE A 1 181 ? -1.049 3.814 8.528 1.00 92.88 181 PHE A N 1
ATOM 1333 C CA . PHE A 1 181 ? -1.819 4.817 9.256 1.00 92.88 181 PHE A CA 1
ATOM 1334 C C . PHE A 1 181 ? -3.294 4.446 9.247 1.00 92.88 181 PHE A C 1
ATOM 1336 O O . PHE A 1 181 ? -3.779 3.940 8.238 1.00 92.88 181 PHE A O 1
ATOM 1343 N N . SER A 1 182 ? -4.001 4.722 10.336 1.00 92.00 182 SER A N 1
ATOM 1344 C CA . SER A 1 182 ? -5.442 4.495 10.402 1.00 92.00 182 SER A CA 1
ATOM 1345 C C . SER A 1 182 ? -6.116 5.466 11.372 1.00 92.00 182 SER A C 1
ATOM 1347 O O . SER A 1 182 ? -5.522 5.838 12.387 1.00 92.00 182 SER A O 1
ATOM 1349 N N . GLU A 1 183 ? -7.347 5.846 11.031 1.00 90.19 183 GLU A N 1
ATOM 1350 C CA . GLU A 1 183 ? -8.331 6.519 11.903 1.00 90.19 183 GLU A CA 1
ATOM 1351 C C . GLU A 1 183 ? -8.936 5.559 12.945 1.00 90.19 183 GLU A C 1
ATOM 1353 O O . GLU A 1 183 ? -9.720 5.945 13.799 1.00 90.19 183 GLU A O 1
ATOM 1358 N N . GLU A 1 184 ? -8.631 4.261 12.868 1.00 88.31 184 GLU A N 1
ATOM 1359 C CA . GLU A 1 184 ? -9.184 3.265 13.788 1.00 88.31 184 GLU A CA 1
ATOM 1360 C C . GLU A 1 184 ? -8.405 3.185 15.121 1.00 88.31 184 GLU A C 1
ATOM 1362 O O . GLU A 1 184 ? -8.750 2.410 16.020 1.00 88.31 184 GLU A O 1
ATOM 1367 N N . PHE A 1 185 ? -7.332 3.965 15.271 1.00 89.00 185 PHE A N 1
ATOM 1368 C CA . PHE A 1 185 ? -6.483 3.945 16.456 1.00 89.00 185 PHE A CA 1
ATOM 1369 C C . PHE A 1 185 ? -6.771 5.092 17.421 1.00 89.00 185 PHE A C 1
ATOM 1371 O O . PHE A 1 185 ? -6.754 6.224 16.985 1.00 89.00 185 PHE A O 1
ATOM 1378 N N . PRO A 1 186 ? -6.756 4.856 18.744 1.00 90.62 186 PRO A N 1
ATOM 1379 C CA . PRO A 1 186 ? -6.742 3.561 19.426 1.00 90.62 186 PRO A CA 1
ATOM 1380 C C . PRO A 1 186 ? -8.134 2.922 19.596 1.00 90.62 186 PRO A C 1
ATOM 1382 O O . PRO A 1 186 ? -8.218 1.807 20.109 1.00 90.62 186 PRO A O 1
ATOM 1385 N N . GLU A 1 187 ? -9.214 3.611 19.228 1.00 88.19 187 GLU A N 1
ATOM 1386 C CA . GLU A 1 187 ? -10.596 3.327 19.638 1.00 88.19 187 GLU A CA 1
ATOM 1387 C C . GLU A 1 187 ? -11.101 1.951 19.199 1.00 88.19 187 GLU A C 1
ATOM 1389 O O . GLU A 1 187 ? -11.912 1.339 19.899 1.00 88.19 187 GLU A O 1
ATOM 1394 N N . TYR A 1 188 ? -10.624 1.454 18.060 1.00 87.19 188 TYR A N 1
ATOM 1395 C CA . TYR A 1 188 ? -11.133 0.238 17.434 1.00 87.19 188 TYR A CA 1
ATOM 1396 C C . TYR A 1 188 ? -10.162 -0.944 17.515 1.00 87.19 188 TYR A C 1
ATOM 1398 O O . TYR A 1 188 ? -10.457 -2.022 16.989 1.00 87.19 188 TYR A O 1
ATOM 1406 N N . VAL A 1 189 ? -9.051 -0.797 18.243 1.00 89.44 189 VAL A N 1
ATOM 1407 C CA . VAL A 1 189 ? -8.129 -1.904 18.525 1.00 89.44 189 VAL A CA 1
ATOM 1408 C C . VAL A 1 189 ? -8.847 -3.001 19.315 1.00 89.44 189 VAL A C 1
ATOM 1410 O O . VAL A 1 189 ? -9.419 -2.774 20.380 1.00 89.44 189 VAL A O 1
ATOM 1413 N N . GLY A 1 190 ? -8.790 -4.227 18.802 1.00 84.88 190 GLY A N 1
ATOM 1414 C CA . GLY A 1 190 ? -9.475 -5.399 19.345 1.00 84.88 190 GLY A CA 1
ATOM 1415 C C . GLY A 1 190 ? -10.949 -5.510 18.944 1.00 84.88 190 GLY A C 1
ATOM 1416 O O . GLY A 1 190 ? -11.637 -6.409 19.432 1.00 84.88 190 GLY A O 1
ATOM 1417 N N . SER A 1 191 ? -11.446 -4.621 18.079 1.00 85.56 191 SER A N 1
ATOM 1418 C CA . SER A 1 191 ? -12.824 -4.647 17.591 1.00 85.56 191 SER A CA 1
ATOM 1419 C C . SER A 1 191 ? -12.963 -5.431 16.273 1.00 85.56 191 SER A C 1
ATOM 1421 O O . SER A 1 191 ? -12.017 -6.040 15.770 1.00 85.56 191 SER A O 1
ATOM 1423 N N . LEU A 1 192 ? -14.184 -5.457 15.726 1.00 80.62 192 LEU A N 1
ATOM 1424 C CA . LEU A 1 192 ? -14.460 -6.018 14.397 1.00 80.62 192 LEU A CA 1
ATOM 1425 C C . LEU A 1 192 ? -13.975 -5.104 13.261 1.00 80.62 192 LEU A C 1
ATOM 1427 O O . LEU A 1 192 ? -13.811 -5.582 12.143 1.00 80.62 192 LEU A O 1
ATOM 1431 N N . PHE A 1 193 ? -13.757 -3.822 13.535 1.00 77.81 193 PHE A N 1
ATOM 1432 C CA . PHE A 1 193 ? -13.134 -2.898 12.596 1.00 77.81 193 PHE A CA 1
ATOM 1433 C C . PHE A 1 193 ? -11.638 -3.220 12.522 1.00 77.81 193 PHE A C 1
ATOM 1435 O O . PHE A 1 193 ? -11.017 -3.473 13.559 1.00 77.81 193 PHE A O 1
ATOM 1442 N N . ASN A 1 194 ? -11.107 -3.384 11.308 1.00 83.06 194 ASN A N 1
ATOM 1443 C CA . ASN A 1 194 ? -9.741 -3.870 11.144 1.00 83.06 194 ASN A CA 1
ATOM 1444 C C . ASN A 1 194 ? -9.126 -3.518 9.789 1.00 83.06 194 ASN A C 1
ATOM 1446 O O . ASN A 1 194 ? -8.978 -4.379 8.907 1.00 83.06 194 ASN A O 1
ATOM 1450 N N . ASP A 1 195 ? -8.683 -2.274 9.663 1.00 88.38 195 ASP A N 1
ATOM 1451 C CA . ASP A 1 195 ? -7.818 -1.873 8.562 1.00 88.38 195 ASP A CA 1
ATOM 1452 C C . ASP A 1 195 ? -6.593 -2.790 8.486 1.00 88.38 195 ASP A C 1
ATOM 1454 O O . ASP A 1 195 ? -5.969 -3.120 9.494 1.00 88.38 195 ASP A O 1
ATOM 1458 N N . THR A 1 196 ? -6.267 -3.252 7.283 1.00 91.38 196 THR A N 1
ATOM 1459 C CA . THR A 1 196 ? -5.285 -4.296 7.007 1.00 91.38 196 THR A CA 1
ATOM 1460 C C . THR A 1 196 ? -4.494 -3.975 5.743 1.00 91.38 196 THR A C 1
ATOM 1462 O O . THR A 1 196 ? -5.050 -3.594 4.716 1.00 91.38 196 THR A O 1
ATOM 1465 N N . PHE A 1 197 ? -3.185 -4.199 5.790 1.00 93.75 197 PHE A N 1
ATOM 1466 C CA . PHE A 1 197 ? -2.285 -4.113 4.648 1.00 93.75 197 PHE A CA 1
ATOM 1467 C C . PHE A 1 197 ? -1.598 -5.452 4.385 1.00 93.75 197 PHE A C 1
ATOM 1469 O O . PHE A 1 197 ? -1.140 -6.132 5.306 1.00 93.75 197 PHE A O 1
ATOM 1476 N N . THR A 1 198 ? -1.490 -5.805 3.106 1.00 93.50 198 THR A N 1
ATOM 1477 C CA . THR A 1 198 ? -0.751 -6.974 2.631 1.00 93.50 198 THR A CA 1
ATOM 1478 C C . THR A 1 198 ? 0.085 -6.631 1.403 1.00 93.50 198 THR A C 1
ATOM 1480 O O . THR A 1 198 ? -0.272 -5.769 0.597 1.00 93.50 198 THR A O 1
ATOM 1483 N N . ALA A 1 199 ? 1.196 -7.342 1.254 1.00 92.69 199 ALA A N 1
ATOM 1484 C CA . ALA A 1 199 ? 2.051 -7.291 0.086 1.00 92.69 199 ALA A CA 1
ATOM 1485 C C . ALA A 1 199 ? 2.480 -8.694 -0.303 1.00 92.69 199 ALA A C 1
ATOM 1487 O O . ALA A 1 199 ? 3.136 -9.381 0.475 1.00 92.69 199 ALA A O 1
ATOM 1488 N N . GLU A 1 200 ? 2.116 -9.105 -1.508 1.00 92.38 200 GLU A N 1
ATOM 1489 C CA . GLU A 1 200 ? 2.296 -10.454 -2.017 1.00 92.38 200 GLU A CA 1
ATOM 1490 C C . GLU A 1 200 ? 3.254 -10.474 -3.213 1.00 92.38 200 GLU A C 1
ATOM 1492 O O . GLU A 1 200 ? 3.208 -9.612 -4.095 1.00 92.38 200 GLU A O 1
ATOM 1497 N N . LEU A 1 201 ? 4.146 -11.468 -3.241 1.00 90.50 201 LEU A N 1
ATOM 1498 C CA . LEU A 1 201 ? 5.102 -11.678 -4.329 1.00 90.50 201 LEU A CA 1
ATOM 1499 C C . LEU A 1 201 ? 4.776 -12.969 -5.089 1.00 90.50 201 LEU A C 1
ATOM 1501 O O . LEU A 1 201 ? 4.538 -14.017 -4.495 1.00 90.50 201 LEU A O 1
ATOM 1505 N N . GLY A 1 202 ? 4.825 -12.908 -6.420 1.00 87.75 202 GLY A N 1
ATOM 1506 C CA . GLY A 1 202 ? 4.546 -14.046 -7.304 1.00 87.75 202 GLY A CA 1
ATOM 1507 C C . GLY A 1 202 ? 3.076 -14.180 -7.711 1.00 87.75 202 GLY A C 1
ATOM 1508 O O . GLY A 1 202 ? 2.710 -15.170 -8.337 1.00 87.75 202 GLY A O 1
ATOM 1509 N N . GLY A 1 203 ? 2.242 -13.185 -7.398 1.00 87.50 203 GLY A N 1
ATOM 1510 C CA . GLY A 1 203 ? 0.797 -13.209 -7.620 1.00 87.50 203 GLY A CA 1
ATOM 1511 C C . GLY A 1 203 ? 0.036 -12.855 -6.348 1.00 87.50 203 GLY A C 1
ATOM 1512 O O . GLY A 1 203 ? 0.602 -12.251 -5.444 1.00 87.50 203 GLY A O 1
ATOM 1513 N N . THR A 1 204 ? -1.238 -13.235 -6.293 1.00 89.00 204 THR A N 1
ATOM 1514 C CA . THR A 1 204 ? -2.085 -13.091 -5.106 1.00 89.00 204 THR A CA 1
ATOM 1515 C C . THR A 1 204 ? -2.950 -14.327 -4.939 1.00 89.00 204 THR A C 1
ATOM 1517 O O . THR A 1 204 ? -3.496 -14.833 -5.919 1.00 89.00 204 THR A O 1
ATOM 1520 N N . ASN A 1 205 ? -3.061 -14.797 -3.699 1.00 89.81 205 ASN A N 1
ATOM 1521 C CA . ASN A 1 205 ? -4.080 -15.755 -3.270 1.00 89.81 205 ASN A CA 1
ATOM 1522 C C . ASN A 1 205 ? -4.895 -15.150 -2.115 1.00 89.81 205 ASN A C 1
ATOM 1524 O O . ASN A 1 205 ? -5.345 -15.872 -1.224 1.00 89.81 205 ASN A O 1
ATOM 1528 N N . LEU A 1 206 ? -5.028 -13.821 -2.109 1.00 90.06 206 LEU A N 1
ATOM 1529 C CA . LEU A 1 206 ? -5.749 -13.078 -1.092 1.00 90.06 206 LEU A CA 1
ATOM 1530 C C . LEU A 1 206 ? -7.211 -13.519 -1.057 1.00 90.06 206 LEU A C 1
ATOM 1532 O O . LEU A 1 206 ? -7.931 -13.453 -2.054 1.00 90.06 206 LEU A O 1
ATOM 1536 N N . THR A 1 207 ? -7.669 -13.909 0.126 1.00 89.75 207 THR A N 1
ATOM 1537 C CA . THR A 1 207 ? -9.089 -14.110 0.402 1.00 89.75 207 THR A CA 1
ATOM 1538 C C . THR A 1 207 ? -9.493 -13.275 1.602 1.00 89.75 207 THR A C 1
ATOM 1540 O O . THR A 1 207 ? -8.828 -13.310 2.640 1.00 89.75 207 THR A O 1
ATOM 1543 N N . ILE A 1 208 ? -10.605 -12.559 1.457 1.00 86.25 208 ILE A N 1
ATOM 1544 C CA . ILE A 1 208 ? -11.205 -11.747 2.512 1.00 86.25 208 ILE A CA 1
ATOM 1545 C C . ILE A 1 208 ? -12.595 -12.310 2.785 1.00 86.25 208 ILE A C 1
ATOM 1547 O O . ILE A 1 208 ? -13.436 -12.366 1.886 1.00 86.25 208 ILE A O 1
ATOM 1551 N N . SER A 1 209 ? -12.818 -12.754 4.018 1.00 82.56 209 SER A N 1
ATOM 1552 C CA . SER A 1 209 ? -14.092 -13.313 4.469 1.00 82.56 209 SER A CA 1
ATOM 1553 C C . SER A 1 209 ? -14.444 -12.717 5.821 1.00 82.56 209 SER A C 1
ATOM 1555 O O . SER A 1 209 ? -13.845 -13.072 6.838 1.00 82.56 209 SER A O 1
ATOM 1557 N N . GLY A 1 210 ? -15.423 -11.815 5.855 1.00 77.81 210 GLY A N 1
ATOM 1558 C CA . GLY A 1 210 ? -15.650 -11.046 7.070 1.00 77.81 210 GLY A CA 1
ATOM 1559 C C . GLY A 1 210 ? -14.472 -10.104 7.325 1.00 77.81 210 GLY A C 1
ATOM 1560 O O . GLY A 1 210 ? -13.902 -9.498 6.422 1.00 77.81 210 GLY A O 1
ATOM 1561 N N . THR A 1 211 ? -14.050 -10.073 8.582 1.00 73.94 211 THR A N 1
ATOM 1562 C CA . THR A 1 211 ? -12.874 -9.335 9.056 1.00 73.94 211 THR A CA 1
ATOM 1563 C C . THR A 1 211 ? -11.576 -10.138 8.915 1.00 73.94 211 THR A C 1
ATOM 1565 O O . THR A 1 211 ? -10.500 -9.662 9.276 1.00 73.94 211 THR A O 1
ATOM 1568 N N . GLN A 1 212 ? -11.657 -11.378 8.414 1.00 83.50 212 GLN A N 1
ATOM 1569 C CA . GLN A 1 212 ? -10.504 -12.252 8.259 1.00 83.50 212 GLN A CA 1
ATOM 1570 C C . GLN A 1 212 ? -9.834 -12.026 6.905 1.00 83.50 212 GLN A C 1
ATOM 1572 O O . GLN A 1 212 ? -10.432 -12.254 5.851 1.00 83.50 212 GLN A O 1
ATOM 1577 N N . VAL A 1 213 ? -8.557 -11.653 6.960 1.00 88.19 213 VAL A N 1
ATOM 1578 C CA . VAL A 1 213 ? -7.675 -11.522 5.800 1.00 88.19 213 VAL A CA 1
ATOM 1579 C C . VAL A 1 213 ? -6.706 -12.701 5.780 1.00 88.19 213 VAL A C 1
ATOM 1581 O O . VAL A 1 213 ? -5.937 -12.902 6.720 1.00 88.19 213 VAL A O 1
ATOM 1584 N N . ILE A 1 214 ? -6.747 -13.495 4.710 1.00 90.62 214 ILE A N 1
ATOM 1585 C CA . ILE A 1 214 ? -5.811 -14.597 4.468 1.00 90.62 214 ILE A CA 1
ATOM 1586 C C . ILE A 1 214 ? -5.023 -14.258 3.205 1.00 90.62 214 ILE A C 1
ATOM 1588 O O . ILE A 1 214 ? -5.588 -14.232 2.115 1.00 90.62 214 ILE A O 1
ATOM 1592 N N . ALA A 1 215 ? -3.722 -14.017 3.359 1.00 92.88 215 ALA A N 1
ATOM 1593 C CA . ALA A 1 215 ? -2.807 -13.668 2.274 1.00 92.88 215 ALA A CA 1
ATOM 1594 C C . ALA A 1 215 ? -1.575 -14.593 2.321 1.00 92.88 215 ALA A C 1
ATOM 1596 O O . ALA A 1 215 ? -0.571 -14.258 2.952 1.00 92.88 215 ALA A O 1
ATOM 1597 N N . PRO A 1 216 ? -1.647 -15.801 1.728 1.00 92.94 216 PRO A N 1
ATOM 1598 C CA . PRO A 1 216 ? -0.602 -16.819 1.864 1.00 92.94 216 PRO A CA 1
ATOM 1599 C C . PRO A 1 216 ? 0.750 -16.420 1.266 1.00 92.94 216 PRO A C 1
ATOM 1601 O O . PRO A 1 216 ? 1.769 -16.996 1.638 1.00 92.94 216 PRO A O 1
ATOM 1604 N N . LEU A 1 217 ? 0.757 -15.469 0.329 1.00 92.06 217 LEU A N 1
ATOM 1605 C CA . LEU A 1 217 ? 1.968 -14.968 -0.320 1.00 92.06 217 LEU A CA 1
ATOM 1606 C C . LEU A 1 217 ? 2.468 -13.663 0.316 1.00 92.06 217 LEU A C 1
ATOM 1608 O O . LEU A 1 217 ? 3.387 -13.042 -0.221 1.00 92.06 217 LEU A O 1
ATOM 1612 N N . ASN A 1 218 ? 1.859 -13.239 1.431 1.00 92.81 218 ASN A N 1
ATOM 1613 C CA . ASN A 1 218 ? 2.202 -11.995 2.098 1.00 92.81 218 ASN A CA 1
ATOM 1614 C C . ASN A 1 218 ? 3.618 -12.048 2.671 1.00 92.81 218 ASN A C 1
ATOM 1616 O O . ASN A 1 218 ? 4.009 -13.038 3.287 1.00 92.81 218 ASN A O 1
ATOM 1620 N N . PHE A 1 219 ? 4.355 -10.956 2.519 1.00 91.69 219 PHE A N 1
ATOM 1621 C CA . PHE A 1 219 ? 5.672 -10.767 3.124 1.00 91.69 219 PHE A CA 1
ATOM 1622 C C . PHE A 1 219 ? 5.791 -9.469 3.935 1.00 91.69 219 PHE A C 1
ATOM 1624 O O . PHE A 1 219 ? 6.841 -9.206 4.520 1.00 91.69 219 PHE A O 1
ATOM 1631 N N . ALA A 1 220 ? 4.721 -8.671 4.013 1.00 90.62 220 ALA A N 1
ATOM 1632 C CA . ALA A 1 220 ? 4.642 -7.517 4.903 1.00 90.62 220 ALA A CA 1
ATOM 1633 C C . ALA A 1 220 ? 4.083 -7.944 6.267 1.00 90.62 220 ALA A C 1
ATOM 1635 O O . ALA A 1 220 ? 2.881 -8.176 6.415 1.00 90.62 220 ALA A O 1
ATOM 1636 N N . PHE A 1 221 ? 4.954 -8.050 7.268 1.00 90.75 221 PHE A N 1
ATOM 1637 C CA . PHE A 1 221 ? 4.578 -8.442 8.624 1.00 90.75 221 PHE A CA 1
ATOM 1638 C C . PHE A 1 221 ? 5.080 -7.443 9.664 1.00 90.75 221 PHE A C 1
ATOM 1640 O O . PHE A 1 221 ? 6.034 -6.696 9.439 1.00 90.75 221 PHE A O 1
ATOM 1647 N N . ASP A 1 222 ? 4.425 -7.440 10.819 1.00 87.69 222 ASP A N 1
ATOM 1648 C CA . ASP A 1 222 ? 4.907 -6.747 12.003 1.00 87.69 222 ASP A CA 1
ATOM 1649 C C . ASP A 1 222 ? 6.072 -7.522 12.668 1.00 87.69 222 ASP A C 1
ATOM 1651 O O . ASP A 1 222 ? 6.462 -8.610 12.236 1.00 87.69 222 ASP A O 1
ATOM 1655 N N . VAL A 1 223 ? 6.634 -6.983 13.756 1.00 86.19 223 VAL A N 1
ATOM 1656 C CA . VAL A 1 223 ? 7.766 -7.617 14.470 1.00 86.19 223 VAL A CA 1
ATOM 1657 C C . VAL A 1 223 ? 7.411 -8.951 15.133 1.00 86.19 223 VAL A C 1
ATOM 1659 O O . VAL A 1 223 ? 8.310 -9.727 15.446 1.00 86.19 223 VAL A O 1
ATOM 1662 N N . ALA A 1 224 ? 6.124 -9.228 15.354 1.00 89.31 224 ALA A N 1
ATOM 1663 C CA . ALA A 1 224 ? 5.616 -10.491 15.878 1.00 89.31 224 ALA A CA 1
ATOM 1664 C C . ALA A 1 224 ? 5.197 -11.469 14.760 1.00 89.31 224 ALA A C 1
ATOM 1666 O O . ALA A 1 224 ? 4.552 -12.486 15.038 1.00 89.31 224 ALA A O 1
ATOM 1667 N N . ASN A 1 225 ? 5.570 -11.180 13.507 1.00 89.31 225 ASN A N 1
ATOM 1668 C CA . ASN A 1 225 ? 5.216 -11.951 12.318 1.00 89.31 225 ASN A CA 1
ATOM 1669 C C . ASN A 1 225 ? 3.693 -12.077 12.113 1.00 89.31 225 ASN A C 1
ATOM 1671 O O . ASN A 1 225 ? 3.173 -13.128 11.723 1.00 89.31 225 ASN A O 1
ATOM 1675 N N . LYS A 1 226 ? 2.953 -11.014 12.434 1.00 90.12 226 LYS A N 1
ATOM 1676 C CA . LYS A 1 226 ? 1.519 -10.873 12.170 1.00 90.12 226 LYS A CA 1
ATOM 1677 C C . LYS A 1 226 ? 1.300 -9.994 10.948 1.00 90.12 226 LYS A C 1
ATOM 1679 O O . LYS A 1 226 ? 2.121 -9.135 10.638 1.00 90.12 226 LYS A O 1
ATOM 1684 N N . ILE A 1 227 ? 0.186 -10.220 10.250 1.00 90.62 227 ILE A N 1
ATOM 1685 C CA . ILE A 1 227 ? -0.281 -9.315 9.189 1.00 90.62 227 ILE A CA 1
ATOM 1686 C C . ILE A 1 227 ? -0.329 -7.889 9.746 1.00 90.62 227 ILE A C 1
ATOM 1688 O O . ILE A 1 227 ? -0.594 -7.705 10.933 1.00 90.62 227 ILE A O 1
ATOM 1692 N N . ILE A 1 228 ? -0.066 -6.889 8.912 1.00 92.44 228 ILE A N 1
ATOM 1693 C CA . ILE A 1 228 ? -0.199 -5.486 9.299 1.00 92.44 228 ILE A CA 1
ATOM 1694 C C . ILE A 1 228 ? -1.685 -5.151 9.363 1.00 92.44 228 ILE A C 1
ATOM 1696 O O . ILE A 1 228 ? -2.341 -5.078 8.330 1.00 92.44 228 ILE A O 1
ATOM 1700 N N . SER A 1 229 ? -2.223 -4.980 10.567 1.00 92.75 229 SER A N 1
ATOM 1701 C CA . SER A 1 229 ? -3.604 -4.541 10.760 1.00 92.75 229 SER A CA 1
ATOM 1702 C C . SER A 1 229 ? -3.767 -3.763 12.056 1.00 92.75 229 SER A C 1
ATOM 1704 O O . SER A 1 229 ? -2.908 -3.865 12.937 1.00 92.75 229 SER A O 1
ATOM 1706 N N . VAL A 1 230 ? -4.871 -3.033 12.201 1.00 91.50 230 VAL A N 1
ATOM 1707 C CA . VAL A 1 230 ? -5.222 -2.303 13.433 1.00 91.50 230 VAL A CA 1
ATOM 1708 C C . VAL A 1 230 ? -5.164 -3.207 14.662 1.00 91.50 230 VAL A C 1
ATOM 1710 O O . VAL A 1 230 ? -4.632 -2.825 15.702 1.00 91.50 230 VAL A O 1
ATOM 1713 N N . ASN A 1 231 ? -5.605 -4.455 14.523 1.00 90.81 231 ASN A N 1
ATOM 1714 C CA . ASN A 1 231 ? -5.649 -5.407 15.629 1.00 90.81 231 ASN A CA 1
ATOM 1715 C C . ASN A 1 231 ? -4.311 -6.073 15.971 1.00 90.81 231 ASN A C 1
A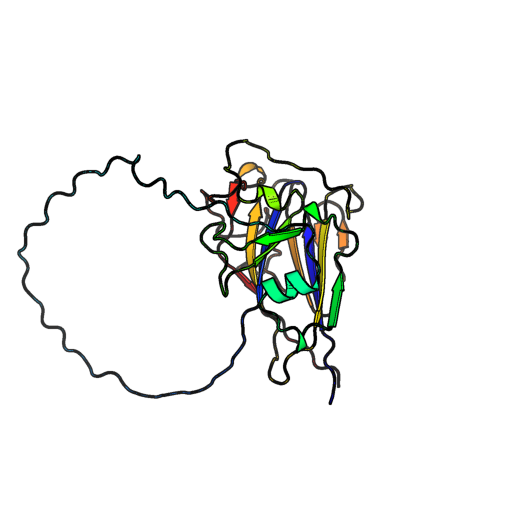TOM 1717 O O . ASN A 1 231 ? -4.203 -6.733 17.006 1.00 90.81 231 ASN A O 1
ATOM 1721 N N . THR A 1 232 ? -3.304 -5.975 15.107 1.00 89.88 232 THR A N 1
ATOM 1722 C CA . THR A 1 232 ? -2.076 -6.779 15.231 1.00 89.88 232 THR A CA 1
ATOM 1723 C C . THR A 1 232 ? -0.799 -5.964 15.221 1.00 89.88 232 THR A C 1
ATOM 1725 O O . THR A 1 232 ? 0.228 -6.466 15.672 1.00 89.88 232 THR A O 1
ATOM 1728 N N . VAL A 1 233 ? -0.825 -4.744 14.688 1.00 89.38 233 VAL A N 1
ATOM 1729 C CA . VAL A 1 233 ? 0.391 -3.972 14.477 1.00 89.38 233 VAL A CA 1
ATOM 1730 C C . VAL A 1 233 ? 0.900 -3.347 15.774 1.00 89.38 233 VAL A C 1
ATOM 1732 O O . VAL A 1 233 ? 0.149 -2.911 16.642 1.00 89.38 233 VAL A O 1
ATOM 1735 N N . SER A 1 234 ? 2.220 -3.302 15.905 1.00 88.50 234 SER A N 1
ATOM 1736 C CA . SER A 1 234 ? 2.918 -2.812 17.092 1.00 88.50 234 SER A CA 1
ATOM 1737 C C . SER A 1 234 ? 3.606 -1.466 16.851 1.00 88.50 234 SER A C 1
ATOM 1739 O O . SER A 1 234 ? 3.960 -1.115 15.720 1.00 88.50 234 SER A O 1
ATOM 1741 N N . GLY A 1 235 ? 3.858 -0.730 17.939 1.00 88.00 235 GLY A N 1
ATOM 1742 C CA . GLY A 1 235 ? 4.598 0.538 17.915 1.00 88.00 235 GLY A CA 1
ATOM 1743 C C . GLY A 1 235 ? 3.797 1.739 17.411 1.00 88.00 235 GLY A C 1
ATOM 1744 O O . GLY A 1 235 ? 4.402 2.713 16.971 1.00 88.00 235 GLY A O 1
ATOM 1745 N N . VAL A 1 236 ? 2.464 1.666 17.442 1.00 91.69 236 VAL A N 1
ATOM 1746 C CA . VAL A 1 236 ? 1.591 2.764 17.009 1.00 91.69 236 VAL A CA 1
ATOM 1747 C C . VAL A 1 236 ? 1.823 4.003 17.879 1.00 91.69 236 VAL A C 1
ATOM 1749 O O . VAL A 1 236 ? 1.962 3.896 19.097 1.00 91.69 236 VAL A O 1
ATOM 1752 N N . SER A 1 237 ? 1.900 5.174 17.250 1.00 90.75 237 SER A N 1
ATOM 1753 C CA . SER A 1 237 ? 2.168 6.452 17.917 1.00 90.75 237 SER A CA 1
ATOM 1754 C C . SER A 1 237 ? 1.297 7.585 17.369 1.00 90.75 237 SER A C 1
ATOM 1756 O O . SER A 1 237 ? 0.880 7.549 16.211 1.00 90.75 237 SER A O 1
ATOM 1758 N N . ALA A 1 238 ? 1.082 8.597 18.214 1.00 87.06 238 ALA A N 1
ATOM 1759 C CA . ALA A 1 238 ? 0.438 9.875 17.917 1.00 87.06 238 ALA A CA 1
ATOM 1760 C C . ALA A 1 238 ? 1.248 11.026 18.575 1.00 87.06 238 ALA A C 1
ATOM 1762 O O . ALA A 1 238 ? 1.980 10.760 19.536 1.00 87.06 238 ALA A O 1
ATOM 1763 N N . PRO A 1 239 ? 1.148 12.288 18.103 1.00 84.00 239 PRO A N 1
ATOM 1764 C CA . PRO A 1 239 ? 0.383 12.737 16.938 1.00 84.00 239 PRO A CA 1
ATOM 1765 C C . PRO A 1 239 ? 1.025 12.294 15.617 1.00 84.00 239 PRO A C 1
ATOM 1767 O O . PRO A 1 239 ? 2.243 12.139 15.508 1.00 84.00 239 PRO A O 1
ATOM 1770 N N . THR A 1 240 ? 0.199 12.105 14.592 1.00 86.62 240 THR A N 1
ATOM 1771 C CA . THR A 1 240 ? 0.651 11.643 13.272 1.00 86.62 240 THR A CA 1
ATOM 1772 C C . THR A 1 240 ? 1.084 12.787 12.353 1.00 86.62 240 THR A C 1
ATOM 1774 O O . THR A 1 240 ? 1.878 12.548 11.451 1.00 86.62 240 THR A O 1
ATOM 1777 N N . ASN A 1 241 ? 0.624 14.024 12.592 1.00 87.00 241 ASN A N 1
ATOM 1778 C CA . ASN A 1 241 ? 0.734 15.154 11.652 1.00 87.00 241 ASN A CA 1
ATOM 1779 C C . ASN A 1 241 ? 0.147 14.827 10.263 1.00 87.00 241 ASN A C 1
ATOM 1781 O O . ASN A 1 241 ? 0.710 15.169 9.226 1.00 87.00 241 ASN A O 1
ATOM 1785 N N . THR A 1 242 ? -0.955 14.087 10.280 1.00 88.00 242 THR A N 1
ATOM 1786 C CA . THR A 1 242 ? -1.755 13.649 9.134 1.00 88.00 242 THR A CA 1
ATOM 1787 C C . THR A 1 242 ? -3.219 13.673 9.553 1.00 88.00 242 THR A C 1
ATOM 1789 O O . THR A 1 242 ? -3.495 13.992 10.712 1.00 88.00 242 THR A O 1
ATOM 1792 N N . THR A 1 243 ? -4.133 13.281 8.665 1.00 89.19 243 THR A N 1
ATOM 1793 C CA . THR A 1 243 ? -5.538 13.105 9.054 1.00 89.19 243 THR A CA 1
ATOM 1794 C C . THR A 1 243 ? -5.726 11.956 10.034 1.00 89.19 243 THR A C 1
ATOM 1796 O O . THR A 1 243 ? -6.667 12.025 10.796 1.00 89.19 243 THR A O 1
ATOM 1799 N N . TYR A 1 244 ? -4.822 10.968 10.024 1.00 90.88 244 TYR A N 1
ATOM 1800 C CA . TYR A 1 244 ? -4.943 9.704 10.748 1.00 90.88 244 TYR A CA 1
ATOM 1801 C C . TYR A 1 244 ? -4.717 9.841 12.258 1.00 90.88 244 TYR A C 1
ATOM 1803 O O . TYR A 1 244 ? -3.793 10.542 12.683 1.00 90.88 244 TYR A O 1
ATOM 1811 N N . ASP A 1 245 ? -5.454 9.095 13.069 1.00 91.12 245 ASP A N 1
ATOM 1812 C CA . ASP A 1 245 ? -5.262 9.055 14.524 1.00 91.12 245 ASP A CA 1
ATOM 1813 C C . ASP A 1 245 ? -3.997 8.302 14.980 1.00 91.12 245 ASP A C 1
ATOM 1815 O O . ASP A 1 245 ? -3.332 8.701 15.944 1.00 91.12 245 ASP A O 1
ATOM 1819 N N . GLY A 1 246 ? -3.593 7.248 14.264 1.00 91.62 246 GLY A N 1
ATOM 1820 C CA . GLY A 1 246 ? -2.409 6.455 14.603 1.00 91.62 246 GLY A CA 1
ATOM 1821 C C . GLY A 1 246 ? -1.534 6.103 13.407 1.00 91.62 246 GLY A C 1
ATOM 1822 O O . GLY A 1 246 ? -2.018 5.912 12.294 1.00 91.62 246 GLY A O 1
ATOM 1823 N N . LYS A 1 247 ? -0.221 5.980 13.649 1.00 91.44 247 LYS A N 1
ATOM 1824 C CA . LYS A 1 247 ? 0.761 5.509 12.657 1.00 91.44 247 LYS A CA 1
ATOM 1825 C C . LYS A 1 247 ? 1.750 4.504 13.235 1.00 91.44 247 LYS A C 1
ATOM 1827 O O . LYS A 1 247 ? 2.148 4.619 14.396 1.00 91.44 247 LYS A O 1
ATOM 1832 N N . THR A 1 248 ? 2.238 3.587 12.410 1.00 91.50 248 THR A N 1
ATOM 1833 C CA . THR A 1 248 ? 3.371 2.716 12.754 1.00 91.50 248 THR A CA 1
ATOM 1834 C C . THR A 1 248 ? 4.715 3.423 12.548 1.00 91.50 248 THR A C 1
ATOM 1836 O O . THR A 1 248 ? 4.797 4.390 11.785 1.00 91.50 248 THR A O 1
ATOM 1839 N N . PRO A 1 249 ? 5.816 2.913 13.133 1.00 89.44 249 PRO A N 1
ATOM 1840 C CA . PRO A 1 249 ? 7.156 3.237 12.659 1.00 89.44 249 PRO A CA 1
ATOM 1841 C C . PRO A 1 249 ? 7.325 2.765 11.209 1.00 89.44 249 PRO A C 1
ATOM 1843 O O . PRO A 1 249 ? 6.540 1.940 10.729 1.00 89.44 249 PRO A O 1
ATOM 1846 N N . LEU A 1 250 ? 8.378 3.234 10.537 1.00 88.81 250 LEU A N 1
ATOM 1847 C CA . LEU A 1 250 ? 8.768 2.690 9.238 1.00 88.81 250 LEU A CA 1
ATOM 1848 C C . LEU A 1 250 ? 9.101 1.194 9.378 1.00 88.81 250 LEU A C 1
ATOM 1850 O O . LEU A 1 250 ? 9.820 0.780 10.292 1.00 88.81 250 LEU A O 1
ATOM 1854 N N . ARG A 1 251 ? 8.544 0.380 8.487 1.00 87.25 251 ARG A N 1
ATOM 1855 C CA . ARG A 1 251 ? 8.707 -1.073 8.413 1.00 87.25 251 ARG A CA 1
ATOM 1856 C C . ARG A 1 251 ? 9.304 -1.443 7.066 1.00 87.25 251 ARG A C 1
ATOM 1858 O O . ARG A 1 251 ? 9.082 -0.735 6.098 1.00 87.25 251 ARG A O 1
ATOM 1865 N N . SER A 1 252 ? 10.002 -2.569 7.002 1.00 85.69 252 SER A N 1
ATOM 1866 C CA . SER A 1 252 ? 10.517 -3.134 5.754 1.00 85.69 252 SER A CA 1
ATOM 1867 C C . SER A 1 252 ? 10.303 -4.641 5.763 1.00 85.69 252 SER A C 1
ATOM 1869 O O . SER A 1 252 ? 10.481 -5.279 6.804 1.00 85.69 252 SER A O 1
ATOM 1871 N N . GLY A 1 253 ? 9.908 -5.210 4.626 1.00 75.19 253 GLY A N 1
ATOM 1872 C CA . GLY A 1 253 ? 9.692 -6.649 4.469 1.00 75.19 253 GLY A CA 1
ATOM 1873 C C . GLY A 1 253 ? 10.439 -7.188 3.251 1.00 75.19 253 GLY A C 1
ATOM 1874 O O . GLY A 1 253 ? 10.064 -6.841 2.132 1.00 75.19 253 GLY A O 1
ATOM 1875 N N . PRO A 1 254 ? 11.489 -8.014 3.412 1.00 79.88 254 PRO A N 1
ATOM 1876 C CA . PRO A 1 254 ? 12.144 -8.664 2.285 1.00 79.88 254 PRO A CA 1
ATOM 1877 C C . PRO A 1 254 ? 11.429 -9.967 1.892 1.00 79.88 254 PRO A C 1
ATOM 1879 O O . PRO A 1 254 ? 11.156 -10.818 2.736 1.00 79.88 254 PRO A O 1
ATOM 1882 N N . ALA A 1 255 ? 11.212 -10.171 0.595 1.00 79.06 255 ALA A N 1
ATOM 1883 C CA . ALA A 1 255 ? 10.741 -11.427 0.015 1.00 79.06 255 ALA A CA 1
ATOM 1884 C C . ALA A 1 255 ? 11.766 -12.003 -0.971 1.00 79.06 255 ALA A C 1
ATOM 1886 O O . ALA A 1 255 ? 12.201 -11.284 -1.876 1.00 79.06 255 ALA A O 1
ATOM 1887 N N . PRO A 1 256 ? 12.135 -13.294 -0.860 1.00 79.31 256 PRO A N 1
ATOM 1888 C CA . PRO A 1 256 ? 13.000 -13.944 -1.837 1.00 79.31 256 PRO A CA 1
ATOM 1889 C C . PRO A 1 256 ? 12.365 -13.961 -3.227 1.00 79.31 256 PRO A C 1
ATOM 1891 O O . PRO A 1 256 ? 11.210 -14.352 -3.394 1.00 79.31 256 PRO A O 1
ATOM 1894 N N . ILE A 1 257 ? 13.142 -13.606 -4.246 1.00 78.06 257 ILE A N 1
ATOM 1895 C CA . ILE A 1 257 ? 12.716 -13.721 -5.637 1.00 78.06 257 ILE A CA 1
ATOM 1896 C C . ILE A 1 257 ? 13.152 -15.088 -6.164 1.00 78.06 257 ILE A C 1
ATOM 1898 O O . ILE A 1 257 ? 14.343 -15.362 -6.331 1.00 78.06 257 ILE A O 1
ATOM 1902 N N . VAL A 1 258 ? 12.184 -15.959 -6.449 1.00 67.31 258 VAL A N 1
ATOM 1903 C CA . VAL A 1 258 ? 12.463 -17.282 -7.016 1.00 67.31 258 VAL A CA 1
ATOM 1904 C C . VAL A 1 258 ? 12.781 -17.140 -8.501 1.00 67.31 258 VAL A C 1
ATOM 1906 O O . VAL A 1 258 ? 11.957 -16.680 -9.289 1.00 67.31 258 VAL A O 1
ATOM 1909 N N . ARG A 1 259 ? 13.981 -17.572 -8.901 1.00 60.44 259 ARG A N 1
ATOM 1910 C CA . ARG A 1 259 ? 14.343 -17.664 -10.317 1.00 60.44 259 ARG A CA 1
ATOM 1911 C C . ARG A 1 259 ? 13.770 -18.955 -10.885 1.00 60.44 259 ARG A C 1
ATOM 1913 O O . ARG A 1 259 ? 14.271 -20.033 -10.576 1.00 60.44 259 ARG A O 1
ATOM 1920 N N . THR A 1 260 ? 12.732 -18.859 -11.709 1.00 50.50 260 THR A N 1
ATOM 1921 C CA . THR A 1 260 ? 12.293 -20.010 -12.503 1.00 50.50 260 THR A CA 1
ATOM 1922 C C . THR A 1 260 ? 13.418 -20.419 -13.471 1.00 50.50 260 THR A C 1
ATOM 1924 O O . THR A 1 260 ? 14.006 -19.531 -14.103 1.00 50.50 260 THR A O 1
ATOM 1927 N N . PRO A 1 261 ? 13.777 -21.718 -13.537 1.00 48.91 261 PRO A N 1
ATOM 1928 C CA . PRO A 1 261 ? 14.851 -22.219 -14.390 1.00 48.91 261 PRO A CA 1
ATOM 1929 C C . PRO A 1 261 ? 14.645 -21.932 -15.878 1.00 48.91 261 PRO A C 1
ATOM 1931 O O . PRO A 1 261 ? 13.491 -21.827 -16.337 1.00 48.91 261 PRO A O 1
#

Secondary structure (DSSP, 8-state):
-PPP-EEEEEEEE-SS-EEEEEEE------------PPPPPP-------------PPPPTTS---------EE-S--HHHHHHHTT--GGGEEEEE-TT--GGGEEEE-S-BTTTB-SSTT-EEEEESS-GGGGGS---SS------SS-B-TTS-BEEEEEEEE---TT--EEEEEEEEEETTTTTTTTSS---EEEEEESS---EEETTEEE-TTB--B-TTS-BEETTT----BS--SSS-SEEPPPEEEEEE-----

Sequence (261 aa):
MKRLDSKLHLVTFASAFLLVALLAAPTEASLVADSTTPPSATFEPEDRGRDVPELRPVPAEALQTTFGIATIITNTTPSALALAMDIPAVHFITGSFNGSDPRGIGIGQSPLGFHLPASGNSFVILSTGWAQAAEWPNNQGNLSFALDGLNNSQGNDLVQLDLRLVAPANANCASFDFAFFSEEFPEYVGSLFNDTFTAELGGTNLTISGTQVIAPLNFAFDVANKIISVNTVSGVSAPTNTTYDGKTPLRSGPAPIVRTP

Foldseek 3Di:
DQWFKKKKKKKKFFPAKKKKKKAWDDPPPPPDPDDDDDDDDDDDDDDDDDDDPDDDDDPPPPPPPPFDQWDKAFPDALLVQCVLNVNDPQFFDHKDFQFAFSQQKTKTQGDFQNCPPVDDRIIIIGILAGSSQFQPDQPDLGDGHHGPTDAAPVRTGMTMMMTTTGDDPPDFKTKMKIKMFASCPPVQAVHQTKIFIFMFMPDWPWDDDRSDTDTPRGQDAEPVRHTDMNHHHPQWDDDRSTNTNTMHDIDMGIDGRDRDD

pLDDT: mean 77.23, std 18.94, range [32.62, 96.81]

Radius of gyration: 21.52 Å; chains: 1; bounding box: 63×52×58 Å